Protein AF-A0A7C1HLV2-F1 (afdb_monomer_lite)

Sequence (265 aa):
MIPHLHREGLLALEISELTGSTSTDDVSRILERLEGPAPLGSPPDTVLATSMVSHGVDVDRFNAMIFYGMPRQNAEYIQASSRVGRSHVGIVFACLHPVRERDRSHYAYFIKFHKFLGQLVEPVAINRWSKFSVNRTLPGLFMAVLLQLVANRSRESNPNRYYMVDFVRGKVSDGSLRSEHFIPILEDAYDVQNPTTPGEIAFRDEIYLRVRQYLDWILSPTAGLNFVSDVLIPKPMRSLRDVDEAIPIELDSLGSQWTARTGGR

Secondary structure (DSSP, 8-state):
--TTGGGGTPPPPEEEEE-TTS-HHHHHHHHHHHHSPPPTTPPPEEEEESSGGGTT---TT--EEEEES--SSHHHHHHHHTTSSSSS--EEEEE--TT-HHHHHHHHTHHHHHHTTTTTPPPP---TT-HHHHHHHHHHHHHHIIIIIIHHHTT-S-GGGGGBHHHHHHHHHTTSS-GGGTHHHHHHHHT-SS--SHHHHHHHHHHHHHHHHHHHHHHS--SS--BHHHHSSSPPPSSTTTTS--------TT-----------

Foldseek 3Di:
DPVPCVVVVHDDEDEDEDEPPQDPVSVVVLLVVLQDDDDVPDHHYHYHYDQVLLPDRAHQPAQEEEAQADDPFLSSVCSNVVSHANPHHHDYHYNHDPPDPVSVVCVVCVVVCVVCSVVRGDPDPDDLLDLCVLLAAVLVLQVCLQQPPVLVVVPDPDSCCSFWLVSVLVCVVVVVDDLVSRLVVVCVVSVLPPDDDPSSVSSSVCSSVQSVVLNVQSNDDDPPDTGSQVSHVPGHDPDPVPPDDPDPPDCDPPNPDPDDDPDDD

pLDDT: mean 83.02, std 14.62, range [33.03, 97.81]

Structure (mmCIF, N/CA/C/O backbone):
data_AF-A0A7C1HLV2-F1
#
_entry.id   AF-A0A7C1HLV2-F1
#
loop_
_atom_site.group_PDB
_atom_site.id
_atom_site.type_symbol
_atom_site.label_atom_id
_atom_site.label_alt_id
_atom_site.label_comp_id
_atom_site.label_asym_id
_atom_site.label_entity_id
_atom_site.label_seq_id
_atom_site.pdbx_PDB_ins_code
_atom_site.Cartn_x
_atom_site.Cartn_y
_atom_site.Cartn_z
_atom_site.occupancy
_atom_site.B_iso_or_equiv
_atom_site.auth_seq_id
_atom_site.auth_comp_id
_atom_site.auth_asym_id
_atom_site.auth_atom_id
_atom_site.pdbx_PDB_model_num
ATOM 1 N N . MET A 1 1 ? 27.422 14.905 -29.530 1.00 49.97 1 MET A N 1
ATOM 2 C CA . MET A 1 1 ? 27.187 14.867 -30.991 1.00 49.97 1 MET A CA 1
ATOM 3 C C . MET A 1 1 ? 28.070 13.775 -31.586 1.00 49.97 1 MET A C 1
ATOM 5 O O . MET A 1 1 ? 29.278 13.858 -31.410 1.00 49.97 1 MET A O 1
ATOM 9 N N . ILE A 1 2 ? 27.501 12.718 -32.180 1.00 54.25 2 ILE A N 1
ATOM 10 C CA . ILE A 1 2 ? 28.276 11.579 -32.712 1.00 54.25 2 ILE A CA 1
ATOM 11 C C . ILE A 1 2 ? 28.774 11.947 -34.128 1.00 54.25 2 ILE A C 1
ATOM 13 O O . ILE A 1 2 ? 27.951 12.016 -35.040 1.00 54.25 2 ILE A O 1
ATOM 17 N N . PRO A 1 3 ? 30.085 12.170 -34.361 1.00 58.44 3 PRO A N 1
ATOM 18 C CA . PRO A 1 3 ? 30.614 12.739 -35.617 1.00 58.44 3 PRO A CA 1
ATOM 19 C C . PRO A 1 3 ? 30.446 11.859 -36.867 1.00 58.44 3 PRO A C 1
ATOM 21 O O . PRO A 1 3 ? 30.766 12.269 -37.983 1.00 58.44 3 PRO A O 1
ATOM 24 N N . HIS A 1 4 ? 30.023 10.611 -36.686 1.00 61.91 4 HIS A N 1
ATOM 25 C CA . HIS A 1 4 ? 29.877 9.629 -37.756 1.00 61.91 4 HIS A CA 1
ATOM 26 C C . HIS A 1 4 ? 28.510 9.731 -38.448 1.00 61.91 4 HIS A C 1
ATOM 28 O O . HIS A 1 4 ? 28.461 9.685 -39.669 1.00 61.91 4 HIS A O 1
ATOM 34 N N . LEU A 1 5 ? 27.432 9.995 -37.698 1.00 64.88 5 LEU A N 1
ATOM 35 C CA . LEU A 1 5 ? 26.066 10.083 -38.239 1.00 64.88 5 LEU A CA 1
ATOM 36 C C . LEU A 1 5 ? 25.894 11.275 -39.192 1.00 64.88 5 LEU A C 1
ATOM 38 O O . LEU A 1 5 ? 25.303 11.148 -40.260 1.00 64.88 5 LEU A O 1
ATOM 42 N N . HIS A 1 6 ? 26.510 12.410 -38.855 1.00 64.06 6 HIS A N 1
ATOM 43 C CA . HIS A 1 6 ? 26.491 13.605 -39.701 1.00 64.06 6 HIS A CA 1
ATOM 44 C C . HIS A 1 6 ? 27.194 13.404 -41.050 1.00 64.06 6 HIS A C 1
ATOM 46 O O . HIS A 1 6 ? 26.809 14.027 -42.036 1.00 64.06 6 HIS A O 1
ATOM 52 N N . ARG A 1 7 ? 28.219 12.540 -41.110 1.00 66.69 7 ARG A N 1
ATOM 53 C CA . ARG A 1 7 ? 28.925 12.230 -42.363 1.00 66.69 7 ARG A CA 1
ATOM 54 C C . ARG A 1 7 ? 28.086 11.386 -43.317 1.00 66.69 7 ARG A C 1
ATOM 56 O O . ARG A 1 7 ? 28.301 11.465 -44.519 1.00 66.69 7 ARG A O 1
ATOM 63 N N . GLU A 1 8 ? 27.127 10.631 -42.792 1.00 76.25 8 GLU A N 1
ATOM 64 C CA . GLU A 1 8 ? 26.201 9.803 -43.571 1.00 76.25 8 GLU A CA 1
ATOM 65 C C . GLU A 1 8 ? 24.875 10.522 -43.881 1.00 76.25 8 GLU A C 1
ATOM 67 O O . GLU A 1 8 ? 23.954 9.917 -44.419 1.00 76.25 8 GLU A O 1
ATOM 72 N N . GLY A 1 9 ? 24.763 11.820 -43.563 1.00 72.75 9 GLY A N 1
ATOM 73 C CA . GLY A 1 9 ? 23.553 12.611 -43.813 1.00 72.75 9 GLY A CA 1
ATOM 74 C C . GLY A 1 9 ? 22.389 12.306 -42.863 1.00 72.75 9 GLY A C 1
ATOM 75 O O . GLY A 1 9 ? 21.265 12.731 -43.124 1.00 72.75 9 GLY A O 1
ATOM 76 N N . LEU A 1 10 ? 22.638 11.587 -41.764 1.00 75.62 10 LEU A N 1
ATOM 77 C CA . LEU A 1 10 ? 21.632 11.280 -40.750 1.00 75.62 10 LEU A CA 1
ATOM 78 C C . LEU A 1 10 ? 21.508 12.430 -39.742 1.00 75.62 10 LEU A C 1
ATOM 80 O O . LEU A 1 10 ? 22.507 13.012 -39.310 1.00 75.62 10 LEU A O 1
ATOM 84 N N . LEU A 1 11 ? 20.269 12.736 -39.345 1.00 74.19 11 LEU A N 1
ATOM 85 C CA . LEU A 1 11 ? 19.982 13.736 -38.315 1.00 74.19 11 LEU A CA 1
ATOM 86 C C . LEU A 1 11 ? 20.528 13.277 -36.956 1.00 74.19 11 LEU A C 1
ATOM 88 O O . LEU A 1 11 ? 20.434 12.103 -36.592 1.00 74.19 11 LEU A O 1
ATOM 92 N N . ALA A 1 12 ? 21.094 14.212 -36.194 1.00 76.00 12 ALA A N 1
ATOM 93 C CA . ALA A 1 12 ? 21.510 13.950 -34.822 1.00 76.00 12 ALA A CA 1
ATOM 94 C C . ALA A 1 12 ? 20.291 13.646 -33.936 1.00 76.00 12 ALA A C 1
ATOM 96 O O . ALA A 1 12 ? 19.227 14.220 -34.133 1.00 76.00 12 ALA A O 1
ATOM 97 N N . LEU A 1 13 ? 20.456 12.766 -32.947 1.00 80.50 13 LEU A N 1
ATOM 98 C CA . LEU A 1 13 ? 19.417 12.495 -31.951 1.00 80.50 13 LEU A CA 1
ATOM 99 C C . LEU A 1 13 ? 19.257 13.692 -31.016 1.00 80.50 13 LEU A C 1
ATOM 101 O O . LEU A 1 13 ? 20.256 14.260 -30.561 1.00 80.50 13 LEU A O 1
ATOM 105 N N . GLU A 1 14 ? 18.014 14.022 -30.686 1.00 82.56 14 GLU A N 1
ATOM 106 C CA . GLU A 1 14 ? 17.719 15.009 -29.656 1.00 82.56 14 GLU A CA 1
ATOM 107 C C . GLU A 1 14 ? 17.462 14.299 -28.328 1.00 82.56 14 GLU A C 1
ATOM 109 O O . GLU A 1 14 ? 16.570 13.460 -28.230 1.00 82.56 14 GLU A O 1
ATOM 114 N N . ILE A 1 15 ? 18.285 14.586 -27.317 1.00 83.94 15 ILE A N 1
ATOM 115 C CA . ILE A 1 15 ? 18.316 13.822 -26.066 1.00 83.94 15 ILE A CA 1
ATOM 116 C C . ILE A 1 15 ? 17.635 14.621 -24.957 1.00 83.94 15 ILE A C 1
ATOM 118 O O . ILE A 1 15 ? 18.042 15.741 -24.658 1.00 83.94 15 ILE A O 1
ATOM 122 N N . SER A 1 16 ? 16.637 14.011 -24.323 1.00 83.38 16 SER A N 1
ATOM 123 C CA . SER A 1 16 ? 16.018 14.477 -23.080 1.00 83.38 16 SER A CA 1
ATOM 124 C C . SER A 1 16 ? 16.294 13.478 -21.956 1.00 83.38 16 SER A C 1
ATOM 126 O O . SER A 1 16 ? 16.268 12.268 -22.183 1.00 83.38 16 SER A O 1
ATOM 128 N N . GLU A 1 17 ? 16.550 13.958 -20.739 1.00 82.38 17 GLU A N 1
ATOM 129 C CA . GLU A 1 17 ? 16.848 13.103 -19.583 1.00 82.38 17 GLU A CA 1
ATOM 130 C C . GLU A 1 17 ? 15.685 13.081 -18.583 1.00 82.38 17 GLU A C 1
ATOM 132 O O . GLU A 1 17 ? 15.264 14.117 -18.067 1.00 82.38 17 GLU A O 1
ATOM 137 N N . LEU A 1 18 ? 15.191 11.881 -18.268 1.00 78.62 18 LEU A N 1
ATOM 138 C CA . LEU A 1 18 ? 14.169 11.645 -17.247 1.00 78.62 18 LEU A CA 1
ATOM 139 C C . LEU A 1 18 ? 14.768 10.818 -16.105 1.00 78.62 18 LEU A C 1
ATOM 141 O O . LEU A 1 18 ? 14.827 9.585 -16.147 1.00 78.62 18 LEU A O 1
ATOM 145 N N . THR A 1 19 ? 15.215 11.511 -15.060 1.00 74.88 19 THR A N 1
ATOM 146 C CA . THR A 1 19 ? 15.827 10.916 -13.863 1.00 74.88 19 THR A CA 1
ATOM 147 C C . THR A 1 19 ? 15.051 11.307 -12.609 1.00 74.88 19 THR A C 1
ATOM 149 O O . THR A 1 19 ? 14.272 12.252 -12.632 1.00 74.88 19 THR A O 1
ATOM 152 N N . GLY A 1 20 ? 15.281 10.624 -11.483 1.00 67.75 20 GLY A N 1
ATOM 153 C CA . GLY A 1 20 ? 14.609 10.957 -10.217 1.00 67.75 20 GLY A CA 1
ATOM 154 C C . GLY A 1 20 ? 14.876 12.376 -9.685 1.00 67.75 20 GLY A C 1
ATOM 155 O O . GLY A 1 20 ? 14.207 12.794 -8.749 1.00 67.75 20 GLY A O 1
ATOM 156 N N . SER A 1 21 ? 15.836 13.108 -10.258 1.00 70.38 21 SER A N 1
ATOM 157 C CA . SER A 1 21 ? 16.143 14.510 -9.941 1.00 70.38 21 SER A CA 1
ATOM 158 C C . SER A 1 21 ? 15.557 15.522 -10.935 1.00 70.38 21 SER A C 1
ATOM 160 O O . SER A 1 21 ? 15.728 16.722 -10.736 1.00 70.38 21 SER A O 1
ATOM 162 N N . THR A 1 22 ? 14.899 15.074 -12.008 1.00 74.25 22 THR A N 1
ATOM 163 C CA . THR A 1 22 ? 14.231 15.962 -12.972 1.00 74.25 22 THR A CA 1
ATOM 164 C C . THR A 1 22 ? 12.974 16.560 -12.327 1.00 74.25 22 THR A C 1
ATOM 166 O O . THR A 1 22 ? 12.194 15.832 -11.712 1.00 74.25 22 THR A O 1
ATOM 169 N N . SER A 1 23 ? 12.768 17.878 -12.444 1.00 78.25 23 SER A N 1
ATOM 170 C CA . SER A 1 23 ? 11.604 18.543 -11.840 1.00 78.25 23 SER A CA 1
ATOM 171 C C . SER A 1 23 ? 10.291 18.090 -12.491 1.00 78.25 23 SER A C 1
ATOM 173 O O . SER A 1 23 ? 10.264 17.759 -13.676 1.00 78.25 23 SER A O 1
ATOM 175 N N . THR A 1 24 ? 9.183 18.098 -11.745 1.00 76.12 24 THR A N 1
ATOM 176 C CA . THR A 1 24 ? 7.859 17.703 -12.266 1.00 76.12 24 THR A CA 1
ATOM 177 C C . THR A 1 24 ? 7.439 18.529 -13.487 1.00 76.12 24 THR A C 1
ATOM 179 O O . THR A 1 24 ? 6.847 17.990 -14.425 1.00 76.12 24 THR A O 1
ATOM 182 N N . ASP A 1 25 ? 7.785 19.817 -13.506 1.00 79.25 25 ASP A N 1
ATOM 183 C CA . ASP A 1 25 ? 7.477 20.724 -14.615 1.00 79.25 25 ASP A CA 1
ATOM 184 C C . ASP A 1 25 ? 8.302 20.381 -15.862 1.00 79.25 25 ASP A C 1
ATOM 186 O O . ASP A 1 25 ? 7.796 20.419 -16.983 1.00 79.25 25 ASP A O 1
ATOM 190 N N . ASP A 1 26 ? 9.573 20.006 -15.687 1.00 79.44 26 ASP A N 1
ATOM 191 C CA . ASP A 1 26 ? 10.427 19.546 -16.787 1.00 79.44 26 ASP A CA 1
ATOM 192 C C . ASP A 1 26 ? 9.948 18.210 -17.345 1.00 79.44 26 ASP A C 1
ATOM 194 O O . ASP A 1 26 ? 9.876 18.052 -18.562 1.00 79.44 26 ASP A O 1
ATOM 198 N N . VAL A 1 27 ? 9.570 17.273 -16.467 1.00 78.31 27 VAL A N 1
ATOM 199 C CA . VAL A 1 27 ? 8.970 16.000 -16.880 1.00 78.31 27 VAL A CA 1
ATOM 200 C C . VAL A 1 27 ? 7.736 16.281 -17.731 1.00 78.31 27 VAL A C 1
ATOM 202 O O . VAL A 1 27 ? 7.691 15.840 -18.873 1.00 78.31 27 VAL A O 1
ATOM 205 N N . SER A 1 28 ? 6.786 17.073 -17.232 1.00 79.88 28 SER A N 1
ATOM 206 C CA . SER A 1 28 ? 5.534 17.374 -17.942 1.00 79.88 28 SER A CA 1
ATOM 207 C C . SER A 1 28 ? 5.787 17.989 -19.322 1.00 79.88 28 SER A C 1
ATOM 209 O O . SER A 1 28 ? 5.245 17.509 -20.314 1.00 79.88 28 SER A O 1
ATOM 211 N N . ARG A 1 29 ? 6.700 18.967 -19.419 1.00 83.00 29 ARG A N 1
ATOM 212 C CA . ARG A 1 29 ? 7.083 19.591 -20.699 1.00 83.00 29 ARG A CA 1
ATOM 213 C C . ARG A 1 29 ? 7.702 18.606 -21.689 1.00 83.00 29 ARG A C 1
ATOM 215 O O . ARG A 1 29 ? 7.414 18.669 -22.884 1.00 83.00 29 ARG A O 1
ATOM 222 N N . ILE A 1 30 ? 8.570 17.711 -21.214 1.00 82.06 30 ILE A N 1
ATOM 223 C CA . ILE A 1 30 ? 9.180 16.674 -22.054 1.00 82.06 30 ILE A CA 1
ATOM 224 C C . ILE A 1 30 ? 8.101 15.701 -22.546 1.00 82.06 30 ILE A C 1
ATOM 226 O O . ILE A 1 30 ? 8.108 15.338 -23.719 1.00 82.06 30 ILE A O 1
ATOM 230 N N . LEU A 1 31 ? 7.154 15.310 -21.689 1.00 80.38 31 LEU A N 1
ATOM 231 C CA . LEU A 1 31 ? 6.078 14.386 -22.059 1.00 80.38 31 LEU A CA 1
ATOM 232 C C . LEU A 1 31 ? 5.102 14.982 -23.072 1.00 80.38 31 LEU A C 1
ATOM 234 O O . LEU A 1 31 ? 4.865 14.350 -24.095 1.00 80.38 31 LEU A O 1
ATOM 238 N N . GLU A 1 32 ? 4.622 16.209 -22.856 1.00 82.44 32 GLU A N 1
ATOM 239 C CA . GLU A 1 32 ? 3.728 16.902 -23.800 1.00 82.44 32 GLU A CA 1
ATOM 240 C C . GLU A 1 32 ? 4.334 16.967 -25.208 1.00 82.44 32 GLU A C 1
ATOM 242 O O . GLU A 1 32 ? 3.672 16.729 -26.221 1.00 82.44 32 GLU A O 1
ATOM 247 N N . ARG A 1 33 ? 5.640 17.239 -25.279 1.00 81.44 33 ARG A N 1
ATOM 248 C CA . ARG A 1 33 ? 6.384 17.252 -26.537 1.00 81.44 33 ARG A CA 1
ATOM 249 C C . ARG A 1 33 ? 6.460 15.862 -27.181 1.00 81.44 33 ARG A C 1
ATOM 251 O O . ARG A 1 33 ? 6.352 15.749 -28.402 1.00 81.44 33 ARG A O 1
ATOM 258 N N . LEU A 1 34 ? 6.686 14.819 -26.385 1.00 80.62 34 LEU A N 1
ATOM 259 C CA . LEU A 1 34 ? 6.804 13.440 -26.863 1.00 80.62 34 LEU A CA 1
ATOM 260 C C . LEU A 1 34 ? 5.460 12.838 -27.291 1.00 80.62 34 LEU A C 1
ATOM 262 O O . LEU A 1 34 ? 5.453 11.958 -28.147 1.00 80.62 34 LEU A O 1
ATOM 266 N N . GLU A 1 35 ? 4.342 13.304 -26.735 1.00 80.25 35 GLU A N 1
ATOM 267 C CA . GLU A 1 35 ? 2.985 12.899 -27.127 1.00 80.25 35 GLU A CA 1
ATOM 268 C C . GLU A 1 35 ? 2.551 13.517 -28.467 1.00 80.25 35 GLU A C 1
ATOM 270 O O . GLU A 1 35 ? 1.855 12.873 -29.256 1.00 80.25 35 GLU A O 1
ATOM 275 N N . GLY A 1 36 ? 2.993 14.743 -28.768 1.00 79.06 36 GLY A N 1
ATOM 276 C CA . GLY A 1 36 ? 2.677 15.424 -30.027 1.00 79.06 36 GLY A CA 1
ATOM 277 C C . GLY A 1 36 ? 3.294 14.749 -31.265 1.00 79.06 36 GLY A C 1
ATOM 278 O O . GLY A 1 36 ? 4.276 14.020 -31.151 1.00 79.06 36 GLY A O 1
ATOM 279 N N . PRO A 1 37 ? 2.765 14.970 -32.482 1.00 74.81 37 PRO A N 1
ATOM 280 C CA . PRO A 1 37 ? 3.386 14.468 -33.706 1.00 74.81 37 PRO A CA 1
ATOM 281 C C . PRO A 1 37 ? 4.731 15.164 -33.969 1.00 74.81 37 PRO A C 1
ATOM 283 O O . PRO A 1 37 ? 4.827 16.389 -33.907 1.00 74.81 37 PRO A O 1
ATOM 286 N N . ALA A 1 38 ? 5.761 14.390 -34.322 1.00 74.06 38 ALA A N 1
ATOM 287 C CA . ALA A 1 38 ? 7.029 14.956 -34.782 1.00 74.06 38 ALA A CA 1
ATOM 288 C C . ALA A 1 38 ? 6.843 15.667 -36.137 1.00 74.06 38 ALA A C 1
ATOM 290 O O . ALA A 1 38 ? 6.309 15.056 -37.071 1.00 74.06 38 ALA A O 1
ATOM 291 N N . PRO A 1 39 ? 7.296 16.927 -36.285 1.00 77.06 39 PRO A N 1
ATOM 292 C CA . PRO A 1 39 ? 7.341 17.601 -37.576 1.00 77.06 39 PRO A CA 1
ATOM 293 C C . PRO A 1 39 ? 8.167 16.815 -38.600 1.00 77.06 39 PRO A C 1
ATOM 295 O O . PRO A 1 39 ? 9.177 16.192 -38.272 1.00 77.06 39 PRO A O 1
ATOM 298 N N . LEU A 1 40 ? 7.772 16.874 -39.872 1.00 71.62 40 LEU A N 1
ATOM 299 C CA . LEU A 1 40 ? 8.513 16.203 -40.937 1.00 71.62 40 LEU A CA 1
ATOM 300 C C . LEU A 1 40 ? 9.942 16.772 -41.023 1.00 71.62 40 LEU A C 1
ATOM 302 O O . LEU A 1 40 ? 10.122 17.971 -41.226 1.00 71.62 40 LEU A O 1
ATOM 306 N N . GLY A 1 41 ? 10.952 15.912 -40.871 1.00 69.12 41 GLY A N 1
ATOM 307 C CA . GLY A 1 41 ? 12.363 16.314 -40.883 1.00 69.12 41 GLY A CA 1
ATOM 308 C C . GLY A 1 41 ? 12.927 16.761 -39.529 1.00 69.12 41 GLY A C 1
ATOM 309 O O . GLY A 1 41 ? 14.066 17.224 -39.489 1.00 69.12 41 GLY A O 1
ATOM 310 N N . SER A 1 42 ? 12.181 16.618 -38.426 1.00 73.81 42 SER A N 1
ATOM 311 C CA . SER A 1 42 ? 12.740 16.804 -37.084 1.00 73.81 42 SER A CA 1
ATOM 312 C C . SER A 1 42 ? 13.686 15.653 -36.710 1.00 73.81 42 SER A C 1
ATOM 314 O O . SER A 1 42 ? 13.499 14.521 -37.175 1.00 73.81 42 SER A O 1
ATOM 316 N N . PRO A 1 43 ? 14.703 15.903 -35.865 1.00 67.12 43 PRO A N 1
ATOM 317 C CA . PRO A 1 43 ? 15.518 14.830 -35.313 1.00 67.12 43 PRO A CA 1
ATOM 318 C C . PRO A 1 43 ? 14.655 13.835 -34.515 1.00 67.12 43 PRO A C 1
ATOM 320 O O . PRO A 1 43 ? 13.609 14.220 -33.985 1.00 67.12 43 PRO A O 1
ATOM 323 N N . PRO A 1 44 ? 15.064 12.558 -34.410 1.00 65.31 44 PRO A N 1
ATOM 324 C CA . PRO A 1 44 ? 14.367 11.598 -33.565 1.00 65.31 44 PRO A CA 1
ATOM 325 C C . PRO A 1 44 ? 14.498 12.004 -32.094 1.00 65.31 44 PRO A C 1
ATOM 327 O O . PRO A 1 44 ? 15.613 12.220 -31.605 1.00 65.31 44 PRO A O 1
ATOM 330 N N . ASP A 1 45 ? 13.369 12.053 -31.388 1.00 79.25 45 ASP A N 1
ATOM 331 C CA . ASP A 1 45 ? 13.351 12.255 -29.943 1.00 79.25 45 ASP A CA 1
ATOM 332 C C . ASP A 1 45 ? 13.942 11.020 -29.241 1.00 79.25 45 ASP A C 1
ATOM 334 O O . ASP A 1 45 ? 13.529 9.886 -29.486 1.00 79.25 45 ASP A O 1
ATOM 338 N N . THR A 1 46 ? 14.920 11.225 -28.362 1.00 85.00 46 THR A N 1
ATOM 339 C CA . THR A 1 46 ? 15.539 10.177 -27.544 1.00 85.00 46 THR A CA 1
ATOM 340 C C . THR A 1 46 ? 15.407 10.534 -26.077 1.00 85.00 46 THR A C 1
ATOM 342 O O . THR A 1 46 ? 15.794 11.620 -25.652 1.00 85.00 46 THR A O 1
ATOM 345 N N . VAL A 1 47 ? 14.909 9.591 -25.282 1.00 84.88 47 VAL A N 1
ATOM 346 C CA . VAL A 1 47 ? 14.779 9.764 -23.837 1.00 84.88 47 VAL A CA 1
ATOM 347 C C . VAL A 1 47 ? 15.762 8.848 -23.130 1.00 84.88 47 VAL A C 1
ATOM 349 O O . VAL A 1 47 ? 15.670 7.625 -23.237 1.00 84.88 47 VAL A O 1
ATOM 352 N N . LEU A 1 48 ? 16.692 9.438 -22.383 1.00 85.56 48 LEU A N 1
ATOM 353 C CA . LEU A 1 48 ? 17.520 8.701 -21.440 1.00 85.56 48 LEU A CA 1
ATOM 354 C C . LEU A 1 48 ? 16.784 8.633 -20.104 1.00 85.56 48 LEU A C 1
ATOM 356 O O . LEU A 1 48 ? 16.530 9.658 -19.474 1.00 85.56 48 LEU A O 1
ATOM 360 N N . ALA A 1 49 ? 16.452 7.425 -19.664 1.00 76.81 49 ALA A N 1
ATOM 361 C CA . ALA A 1 49 ? 15.738 7.216 -18.416 1.00 76.81 49 ALA A CA 1
ATOM 362 C C . ALA A 1 49 ? 16.347 6.085 -17.592 1.00 76.81 49 ALA A C 1
ATOM 364 O O . ALA A 1 49 ? 16.879 5.118 -18.135 1.00 76.81 49 ALA A O 1
ATOM 365 N N . THR A 1 50 ? 16.245 6.205 -16.269 1.00 72.69 50 THR A N 1
ATOM 366 C CA . THR A 1 50 ? 16.683 5.171 -15.321 1.00 72.69 50 THR A CA 1
ATOM 367 C C . THR A 1 50 ? 15.489 4.370 -14.803 1.00 72.69 50 THR A C 1
ATOM 369 O O . THR A 1 50 ? 15.158 3.331 -15.361 1.00 72.69 50 THR A O 1
ATOM 372 N N . SER A 1 51 ? 14.804 4.850 -13.765 1.00 60.12 51 SER A N 1
ATOM 373 C CA . SER A 1 51 ? 13.620 4.205 -13.172 1.00 60.12 51 SER A CA 1
ATOM 374 C C . SER A 1 51 ? 12.302 4.917 -13.502 1.00 60.12 51 SER A C 1
ATOM 376 O O . SER A 1 51 ? 11.229 4.346 -13.299 1.00 60.12 51 SER A O 1
ATOM 378 N N . MET A 1 52 ? 12.360 6.145 -14.034 1.00 55.91 52 MET A N 1
ATOM 379 C CA . MET A 1 52 ? 11.175 6.988 -14.266 1.00 55.91 52 MET A CA 1
ATOM 380 C C . MET A 1 52 ? 10.285 6.507 -15.418 1.00 55.91 52 MET A C 1
ATOM 382 O O . MET A 1 52 ? 9.073 6.660 -15.338 1.00 55.91 52 MET A O 1
ATOM 386 N N . VAL A 1 53 ? 10.829 5.830 -16.436 1.00 55.91 53 VAL A N 1
ATOM 387 C CA . VAL A 1 53 ? 9.997 5.215 -17.499 1.00 55.91 53 VAL A CA 1
ATOM 388 C C . VAL A 1 53 ? 9.186 4.017 -16.973 1.00 55.91 53 VAL A C 1
ATOM 390 O O . VAL A 1 53 ? 8.163 3.658 -17.552 1.00 55.91 53 VAL A O 1
ATOM 393 N N . SER A 1 54 ? 9.569 3.442 -15.826 1.00 49.44 54 SER A N 1
ATOM 394 C CA . SER A 1 54 ? 8.774 2.406 -15.151 1.00 49.44 54 SER A CA 1
ATOM 395 C C . SER A 1 54 ? 7.564 2.981 -14.396 1.00 49.44 54 SER A C 1
ATOM 397 O O . SER A 1 54 ? 6.629 2.240 -14.110 1.00 49.44 54 SER A O 1
ATOM 399 N N . HIS A 1 55 ? 7.544 4.286 -14.088 1.00 53.41 55 HIS A N 1
ATOM 400 C CA . HIS A 1 55 ? 6.501 4.931 -13.284 1.00 53.41 55 HIS A CA 1
ATOM 401 C C . HIS A 1 55 ? 5.609 5.844 -14.141 1.00 53.41 55 HIS A C 1
ATOM 403 O O . HIS A 1 55 ? 5.749 7.060 -14.151 1.00 53.41 55 HIS A O 1
ATOM 409 N N . GLY A 1 56 ? 4.652 5.238 -14.848 1.00 55.28 56 GLY A N 1
ATOM 410 C CA . GLY A 1 56 ? 3.421 5.919 -15.279 1.00 55.28 56 GLY A CA 1
ATOM 411 C C . GLY A 1 56 ? 3.488 6.836 -16.505 1.00 55.28 56 GLY A C 1
ATOM 412 O O . GLY A 1 56 ? 2.435 7.262 -16.960 1.00 55.28 56 GLY A O 1
ATOM 413 N N . VAL A 1 57 ? 4.667 7.092 -17.072 1.00 64.00 57 VAL A N 1
ATOM 414 C CA . VAL A 1 57 ? 4.800 7.809 -18.348 1.00 64.00 57 VAL A CA 1
ATOM 415 C C . VAL A 1 57 ? 4.352 6.913 -19.500 1.00 64.00 57 VAL A C 1
ATOM 417 O O . VAL A 1 57 ? 4.895 5.818 -19.675 1.00 64.00 57 VAL A O 1
ATOM 420 N N . ASP A 1 58 ? 3.382 7.373 -20.289 1.00 66.81 58 ASP A N 1
ATOM 421 C CA . ASP A 1 58 ? 2.852 6.628 -21.424 1.00 66.81 58 ASP A CA 1
ATOM 422 C C . ASP A 1 58 ? 2.926 7.432 -22.718 1.00 66.81 58 ASP A C 1
ATOM 424 O O . ASP A 1 58 ? 2.193 8.393 -22.893 1.00 66.81 58 ASP A O 1
ATOM 428 N N . VAL A 1 59 ? 3.828 7.047 -23.620 1.00 74.62 59 VAL A N 1
ATOM 429 C CA . VAL A 1 59 ? 4.033 7.743 -24.894 1.00 74.62 59 VAL A CA 1
ATOM 430 C C . VAL A 1 59 ? 3.897 6.736 -26.028 1.00 74.62 59 VAL A C 1
ATOM 432 O O . VAL A 1 59 ? 4.767 5.890 -26.242 1.00 74.62 59 VAL A O 1
ATOM 435 N N . ASP A 1 60 ? 2.827 6.868 -26.807 1.00 75.00 60 ASP A N 1
ATOM 436 C CA . ASP A 1 60 ? 2.488 5.943 -27.897 1.00 75.00 60 ASP A CA 1
ATOM 437 C C . ASP A 1 60 ? 3.489 5.952 -29.065 1.00 75.00 60 ASP A C 1
ATOM 439 O O . ASP A 1 60 ? 3.507 5.029 -29.888 1.00 75.00 60 ASP A O 1
ATOM 443 N N . ARG A 1 61 ? 4.328 6.993 -29.145 1.00 78.69 61 ARG A N 1
ATOM 444 C CA . ARG A 1 61 ? 5.338 7.195 -30.194 1.00 78.69 61 ARG A CA 1
ATOM 445 C C . ARG A 1 61 ? 6.622 6.387 -29.987 1.00 78.69 61 ARG A C 1
ATOM 447 O O . ARG A 1 61 ? 7.429 6.314 -30.914 1.00 78.69 61 ARG A O 1
ATOM 454 N N . PHE A 1 62 ? 6.830 5.763 -28.825 1.00 84.62 62 PHE A N 1
ATOM 455 C CA . PHE A 1 62 ? 8.021 4.942 -28.606 1.00 84.62 62 PHE A CA 1
ATOM 456 C C . PHE A 1 62 ? 7.992 3.671 -29.464 1.00 84.62 62 PHE A C 1
ATOM 458 O O . PHE A 1 62 ? 7.184 2.760 -29.277 1.00 84.62 62 PHE A O 1
ATOM 465 N N . ASN A 1 63 ? 8.926 3.594 -30.409 1.00 87.88 63 ASN A N 1
ATOM 466 C CA . ASN A 1 63 ? 9.091 2.470 -31.330 1.00 87.88 63 ASN A CA 1
ATOM 467 C C . ASN A 1 63 ? 10.435 1.744 -31.162 1.00 87.88 63 ASN A C 1
ATOM 469 O O . ASN A 1 63 ? 10.604 0.649 -31.691 1.00 87.88 63 ASN A O 1
ATOM 473 N N . ALA A 1 64 ? 11.378 2.306 -30.407 1.00 89.50 64 ALA A N 1
ATOM 474 C CA . ALA A 1 64 ? 12.649 1.670 -30.101 1.00 89.50 64 ALA A CA 1
ATOM 475 C C . ALA A 1 64 ? 13.026 1.874 -28.631 1.00 89.50 64 ALA A C 1
ATOM 477 O O . ALA A 1 64 ? 12.823 2.950 -28.073 1.00 89.50 64 ALA A O 1
ATOM 478 N N . MET A 1 65 ? 13.610 0.849 -28.011 1.00 90.69 65 MET A N 1
ATOM 479 C CA . MET A 1 65 ? 14.169 0.937 -26.660 1.00 90.69 65 MET A CA 1
ATOM 480 C C . MET A 1 65 ? 15.452 0.137 -26.554 1.00 90.69 65 MET A C 1
ATOM 482 O O . MET A 1 65 ? 15.582 -0.939 -27.136 1.00 90.69 65 MET A O 1
ATOM 486 N N . ILE A 1 66 ? 16.388 0.659 -25.769 1.00 92.31 66 ILE A N 1
ATOM 487 C CA . ILE A 1 66 ? 17.654 0.004 -25.473 1.00 92.31 66 ILE A CA 1
ATOM 488 C C . ILE A 1 66 ? 17.770 -0.131 -23.957 1.00 92.31 66 ILE A C 1
ATOM 490 O O . ILE A 1 66 ? 17.894 0.863 -23.246 1.00 92.31 66 ILE A O 1
ATOM 494 N N . PHE A 1 67 ? 17.762 -1.365 -23.462 1.00 91.75 67 PHE A N 1
ATOM 495 C CA . PHE A 1 67 ? 18.143 -1.669 -22.088 1.00 91.75 67 PHE A CA 1
ATOM 496 C C . PHE A 1 67 ? 19.659 -1.797 -22.009 1.00 91.75 67 PHE A C 1
ATOM 498 O O . PHE A 1 67 ? 20.236 -2.697 -22.619 1.00 91.75 67 PHE A O 1
ATOM 505 N N . TYR A 1 68 ? 20.309 -0.924 -21.243 1.00 91.38 68 TYR A N 1
ATOM 506 C CA . TYR A 1 68 ? 21.732 -1.046 -20.936 1.00 91.38 68 TYR A CA 1
ATOM 507 C C . TYR A 1 68 ? 21.934 -1.838 -19.636 1.00 91.38 68 TYR A C 1
ATOM 509 O O . TYR A 1 68 ? 22.041 -1.290 -18.537 1.00 91.38 68 TYR A O 1
ATOM 517 N N . GLY A 1 69 ? 21.964 -3.160 -19.782 1.00 90.56 69 GLY A N 1
ATOM 518 C CA . GLY A 1 69 ? 21.886 -4.136 -18.703 1.00 90.56 69 GLY A CA 1
ATOM 519 C C . GLY A 1 69 ? 20.447 -4.420 -18.273 1.00 90.56 69 GLY A C 1
ATOM 520 O O . GLY A 1 69 ? 19.522 -3.669 -18.584 1.00 90.56 69 GLY A O 1
ATOM 521 N N . MET A 1 70 ? 20.247 -5.526 -17.554 1.00 89.56 70 MET A N 1
ATOM 522 C CA . MET A 1 70 ? 18.910 -5.868 -17.058 1.00 89.56 70 MET A CA 1
ATOM 523 C C . MET A 1 70 ? 18.493 -4.948 -15.901 1.00 89.56 70 MET A C 1
ATOM 525 O O . MET A 1 70 ? 19.338 -4.628 -15.052 1.00 89.56 70 MET A O 1
ATOM 529 N N . PRO A 1 71 ? 17.208 -4.549 -15.822 1.00 88.38 71 PRO A N 1
ATOM 530 C CA . PRO A 1 71 ? 16.632 -3.912 -14.638 1.00 88.38 71 PRO A CA 1
ATOM 531 C C . PRO A 1 71 ? 16.809 -4.750 -13.366 1.00 88.38 71 PRO A C 1
ATOM 533 O O . PRO A 1 71 ? 17.288 -5.888 -13.403 1.00 88.38 71 PRO A O 1
ATOM 536 N N . ARG A 1 72 ? 16.488 -4.175 -12.200 1.00 85.31 72 ARG A N 1
ATOM 537 C CA . ARG A 1 72 ? 16.644 -4.912 -10.936 1.00 85.31 72 ARG A CA 1
ATOM 538 C C . ARG A 1 72 ? 15.558 -5.949 -10.733 1.00 85.31 72 ARG A C 1
ATOM 540 O O . ARG A 1 72 ? 15.876 -7.003 -10.193 1.00 85.31 72 ARG A O 1
ATOM 547 N N . GLN A 1 73 ? 14.343 -5.637 -11.160 1.00 85.88 73 GLN A N 1
ATOM 548 C CA . GLN A 1 73 ? 13.183 -6.507 -11.021 1.00 85.88 73 GLN A CA 1
ATOM 549 C C . GLN A 1 73 ? 12.649 -6.891 -12.397 1.00 85.88 73 GLN A C 1
ATOM 551 O O . GLN A 1 73 ? 12.682 -6.086 -13.335 1.00 85.88 73 GLN A O 1
ATOM 556 N N . ASN A 1 74 ? 12.091 -8.094 -12.514 1.00 88.94 74 ASN A N 1
ATOM 557 C CA . ASN A 1 74 ? 11.498 -8.540 -13.774 1.00 88.94 74 ASN A CA 1
ATOM 558 C C . ASN A 1 74 ? 10.257 -7.707 -14.128 1.00 88.94 74 ASN A C 1
ATOM 560 O O . ASN A 1 74 ? 10.018 -7.427 -15.302 1.00 88.94 74 ASN A O 1
ATOM 564 N N . ALA A 1 75 ? 9.520 -7.234 -13.117 1.00 86.56 75 ALA A N 1
ATOM 565 C CA . ALA A 1 75 ? 8.394 -6.319 -13.296 1.00 86.56 75 ALA A CA 1
ATOM 566 C C . ALA A 1 75 ? 8.791 -5.027 -14.033 1.00 86.56 75 ALA A C 1
ATOM 568 O O . ALA A 1 75 ? 8.103 -4.630 -14.970 1.00 86.56 75 ALA A O 1
ATOM 569 N N . GLU A 1 76 ? 9.917 -4.406 -13.662 1.00 85.81 76 GLU A N 1
ATOM 570 C CA . GLU A 1 76 ? 10.421 -3.180 -14.305 1.00 85.81 76 GLU A CA 1
ATOM 571 C C . GLU A 1 76 ? 10.745 -3.423 -15.784 1.00 85.81 76 GLU A C 1
ATOM 573 O O . GLU A 1 76 ? 10.394 -2.617 -16.645 1.00 85.81 76 GLU A O 1
ATOM 578 N N . TYR A 1 77 ? 11.374 -4.561 -16.098 1.00 89.62 77 TYR A N 1
ATOM 579 C CA . TYR A 1 77 ? 11.674 -4.948 -17.476 1.00 89.62 77 TYR A CA 1
ATOM 580 C C . TYR A 1 77 ? 10.404 -5.104 -18.318 1.00 89.62 77 TYR A C 1
ATOM 582 O O . TYR A 1 77 ? 10.325 -4.568 -19.425 1.00 89.62 77 TYR A O 1
ATOM 590 N N . ILE A 1 78 ? 9.394 -5.800 -17.791 1.00 88.62 78 ILE A N 1
ATOM 591 C CA . ILE A 1 78 ? 8.106 -6.004 -18.468 1.00 88.62 78 ILE A CA 1
ATOM 592 C C . ILE A 1 78 ? 7.410 -4.663 -18.693 1.00 88.62 78 ILE A C 1
ATOM 594 O O . ILE A 1 78 ? 7.001 -4.357 -19.811 1.00 88.62 78 ILE A O 1
ATOM 598 N N . GLN A 1 79 ? 7.306 -3.848 -17.643 1.00 85.31 79 GLN A N 1
ATOM 599 C CA . GLN A 1 79 ? 6.643 -2.549 -17.706 1.00 85.31 79 GLN A CA 1
ATOM 600 C C . GLN A 1 79 ? 7.315 -1.639 -18.729 1.00 85.31 79 GLN A C 1
ATOM 602 O O . GLN A 1 79 ? 6.628 -1.121 -19.606 1.00 85.31 79 GLN A O 1
ATOM 607 N N . ALA A 1 80 ? 8.641 -1.498 -18.675 1.00 85.94 80 ALA A N 1
ATOM 608 C CA . ALA A 1 80 ? 9.377 -0.643 -19.596 1.00 85.94 80 ALA A CA 1
ATOM 609 C C . ALA A 1 80 ? 9.311 -1.173 -21.038 1.00 85.94 80 ALA A C 1
ATOM 611 O O . ALA A 1 80 ? 8.945 -0.426 -21.942 1.00 85.94 80 ALA A O 1
ATOM 612 N N . SER A 1 81 ? 9.571 -2.465 -21.268 1.00 88.44 81 SER A N 1
ATOM 613 C CA . SER A 1 81 ? 9.534 -3.038 -22.624 1.00 88.44 81 SER A CA 1
ATOM 614 C C . SER A 1 81 ? 8.141 -2.970 -23.263 1.00 88.44 81 SER A C 1
ATOM 616 O O . SER A 1 81 ? 8.039 -2.737 -24.464 1.00 88.44 81 SER A O 1
ATOM 618 N N . SER A 1 82 ? 7.067 -3.070 -22.470 1.00 86.19 82 SER A N 1
ATOM 619 C CA . SER A 1 82 ? 5.680 -2.929 -22.946 1.00 86.19 82 SER A CA 1
ATOM 620 C C . SER A 1 82 ? 5.293 -1.507 -23.389 1.00 86.19 82 SER A C 1
ATOM 622 O O . SER A 1 82 ? 4.213 -1.298 -23.948 1.00 86.19 82 SER A O 1
ATOM 624 N N . ARG A 1 83 ? 6.145 -0.503 -23.136 1.00 82.06 83 ARG A N 1
ATOM 625 C CA . ARG A 1 83 ? 5.943 0.869 -23.634 1.00 82.06 83 ARG A CA 1
ATOM 626 C C . ARG A 1 83 ? 6.296 1.012 -25.112 1.00 82.06 83 ARG A C 1
ATOM 628 O O . ARG A 1 83 ? 5.944 2.014 -25.718 1.00 82.06 83 ARG A O 1
ATOM 635 N N . VAL A 1 84 ? 6.982 0.031 -25.693 1.00 88.38 84 VAL A N 1
ATOM 636 C CA . VAL A 1 84 ? 7.489 0.103 -27.062 1.00 88.38 84 VAL A CA 1
ATOM 637 C C . VAL A 1 84 ? 6.574 -0.656 -28.000 1.00 88.38 84 VAL A C 1
ATOM 639 O O . VAL A 1 84 ? 6.190 -1.789 -27.728 1.00 88.38 84 VAL A O 1
ATOM 642 N N . GLY A 1 85 ? 6.281 -0.055 -29.148 1.00 83.31 85 GLY A N 1
ATOM 643 C CA . GLY A 1 85 ? 5.582 -0.743 -30.224 1.00 83.31 85 GLY A CA 1
ATOM 644 C C . GLY A 1 85 ? 4.071 -0.889 -30.018 1.00 83.31 85 GLY A C 1
ATOM 645 O O . GLY A 1 85 ? 3.485 -1.885 -30.434 1.00 83.31 85 GLY A O 1
ATOM 646 N N . ARG A 1 86 ? 3.441 0.093 -29.358 1.00 80.62 86 ARG A N 1
ATOM 647 C CA . ARG A 1 86 ? 1.983 0.131 -29.134 1.00 80.62 86 ARG A CA 1
ATOM 648 C C . ARG A 1 86 ? 1.192 0.486 -30.388 1.00 80.62 86 ARG A C 1
ATOM 650 O O . ARG A 1 86 ? 0.216 -0.182 -30.706 1.00 80.62 86 ARG A O 1
ATOM 657 N N . SER A 1 87 ? 1.637 1.523 -31.096 1.00 80.94 87 SER A N 1
ATOM 658 C CA . SER A 1 87 ? 0.970 2.021 -32.309 1.00 80.94 87 SER A CA 1
ATOM 659 C C . SER A 1 87 ? 1.532 1.417 -33.597 1.00 80.94 87 SER A C 1
ATOM 661 O O . SER A 1 87 ? 0.821 1.260 -34.583 1.00 80.94 87 SER A O 1
ATOM 663 N N . HIS A 1 88 ? 2.822 1.085 -33.598 1.00 82.88 88 HIS A N 1
ATOM 664 C CA . HIS A 1 88 ? 3.554 0.549 -34.746 1.00 82.88 88 HIS A CA 1
ATOM 665 C C . HIS A 1 88 ? 4.475 -0.574 -34.276 1.00 82.88 88 HIS A C 1
ATOM 667 O O . HIS A 1 88 ? 4.715 -0.705 -33.081 1.00 82.88 88 HIS A O 1
ATOM 673 N N . VAL A 1 89 ? 5.036 -1.363 -35.195 1.00 88.00 89 VAL A N 1
ATOM 674 C CA . VAL A 1 89 ? 6.040 -2.375 -34.832 1.00 88.00 89 VAL A CA 1
ATOM 675 C C . VAL A 1 89 ? 7.204 -1.702 -34.104 1.00 88.00 89 VAL A C 1
ATOM 677 O O . VAL A 1 89 ? 7.812 -0.767 -34.626 1.00 88.00 89 VAL A O 1
ATOM 680 N N . GLY A 1 90 ? 7.492 -2.181 -32.896 1.00 90.31 90 GLY A N 1
ATOM 681 C CA . GLY A 1 90 ? 8.576 -1.684 -32.064 1.00 90.31 90 GLY A CA 1
ATOM 682 C C . GLY A 1 90 ? 9.711 -2.692 -31.907 1.00 90.31 90 GLY A C 1
ATOM 683 O O . GLY A 1 90 ? 9.510 -3.897 -32.065 1.00 90.31 90 GLY A O 1
ATOM 684 N N . ILE A 1 91 ? 10.909 -2.202 -31.592 1.00 92.94 91 ILE A N 1
ATOM 685 C CA . ILE A 1 91 ? 12.105 -3.027 -31.393 1.00 92.94 91 ILE A CA 1
ATOM 686 C C . ILE A 1 91 ? 12.724 -2.719 -30.032 1.00 92.94 91 ILE A C 1
ATOM 688 O O . ILE A 1 91 ? 12.978 -1.567 -29.686 1.00 92.94 91 ILE A O 1
ATOM 692 N N . VAL A 1 92 ? 13.011 -3.769 -29.266 1.00 92.38 92 VAL A N 1
ATOM 693 C CA . VAL A 1 92 ? 13.677 -3.665 -27.967 1.00 92.38 92 VAL A CA 1
ATOM 694 C C . VAL A 1 92 ? 15.025 -4.369 -28.040 1.00 92.38 92 VAL A C 1
ATOM 696 O O . VAL A 1 92 ? 15.098 -5.567 -28.310 1.00 92.38 92 VAL A O 1
ATOM 699 N N . PHE A 1 93 ? 16.095 -3.632 -27.761 1.00 93.94 93 PHE A N 1
ATOM 700 C CA . PHE A 1 93 ? 17.447 -4.164 -27.646 1.00 93.94 93 PHE A CA 1
ATOM 701 C C . PHE A 1 93 ? 17.813 -4.348 -26.174 1.00 93.94 93 PHE A C 1
ATOM 703 O O . PHE A 1 93 ? 17.754 -3.406 -25.388 1.00 93.94 93 PHE A O 1
ATOM 710 N N . ALA A 1 94 ? 18.223 -5.558 -25.797 1.00 92.81 94 ALA A N 1
ATOM 711 C CA . ALA A 1 94 ? 18.761 -5.850 -24.472 1.00 92.81 94 ALA A CA 1
ATOM 712 C C . ALA A 1 94 ? 20.293 -5.950 -24.535 1.00 92.81 94 ALA A C 1
ATOM 714 O O . ALA A 1 94 ? 20.850 -7.000 -24.857 1.00 92.81 94 ALA A O 1
ATOM 715 N N . CYS A 1 95 ? 20.982 -4.852 -24.230 1.00 93.94 95 CYS A N 1
ATOM 716 C CA . CYS A 1 95 ? 22.440 -4.775 -24.202 1.00 93.94 95 CYS A CA 1
ATOM 717 C C . CYS A 1 95 ? 22.962 -5.270 -22.848 1.00 93.94 95 CYS A C 1
ATOM 719 O O . CYS A 1 95 ? 23.120 -4.497 -21.907 1.00 93.94 95 CYS A O 1
ATOM 721 N N . LEU A 1 96 ? 23.201 -6.576 -22.737 1.00 92.38 96 LEU A N 1
ATOM 722 C CA . LEU A 1 96 ? 23.600 -7.241 -21.493 1.00 92.38 96 LEU A CA 1
ATOM 723 C C . LEU A 1 96 ? 25.093 -7.077 -21.192 1.00 92.38 96 LEU A C 1
ATOM 725 O O . LEU A 1 96 ? 25.935 -7.242 -22.074 1.00 92.38 96 LEU A O 1
ATOM 729 N N . HIS A 1 97 ? 25.437 -6.794 -19.933 1.00 92.00 97 HIS A N 1
ATOM 730 C CA . HIS A 1 97 ? 26.828 -6.584 -19.537 1.00 92.00 97 HIS A CA 1
ATOM 731 C C . HIS A 1 97 ? 27.547 -7.921 -19.257 1.00 92.00 97 HIS A C 1
ATOM 733 O O . HIS A 1 97 ? 27.195 -8.609 -18.296 1.00 92.00 97 HIS A O 1
ATOM 739 N N . PRO A 1 98 ? 28.623 -8.279 -19.986 1.00 90.19 98 PRO A N 1
ATOM 740 C CA . PRO A 1 98 ? 29.225 -9.616 -19.917 1.00 90.19 98 PRO A CA 1
ATOM 741 C C . PRO A 1 98 ? 29.885 -9.935 -18.570 1.00 90.19 98 PRO A C 1
ATOM 743 O O . PRO A 1 98 ? 29.995 -11.098 -18.205 1.00 90.19 98 PRO A O 1
ATOM 746 N N . VAL A 1 99 ? 30.313 -8.926 -17.807 1.00 93.19 99 VAL A N 1
ATOM 747 C CA . VAL A 1 99 ? 30.924 -9.126 -16.476 1.00 93.19 99 VAL A CA 1
ATOM 748 C C . VAL A 1 99 ? 29.874 -9.348 -15.376 1.00 93.19 99 VAL A C 1
ATOM 750 O O . VAL A 1 99 ? 30.183 -9.933 -14.342 1.00 93.19 99 VAL A O 1
ATOM 753 N N . ARG A 1 100 ? 28.623 -8.904 -15.568 1.00 90.94 100 ARG A N 1
ATOM 754 C CA . ARG A 1 100 ? 27.588 -9.012 -14.532 1.00 90.94 100 ARG A CA 1
ATOM 755 C C . ARG A 1 100 ? 26.969 -10.402 -14.585 1.00 90.94 100 ARG A C 1
ATOM 757 O O . ARG A 1 100 ? 26.360 -10.772 -15.582 1.00 90.94 100 ARG A O 1
ATOM 764 N N . GLU A 1 101 ? 27.091 -11.161 -13.501 1.00 91.81 101 GLU A N 1
ATOM 765 C CA . GLU A 1 101 ? 26.572 -12.532 -13.415 1.00 91.81 101 GLU A CA 1
ATOM 766 C C . GLU A 1 101 ? 25.071 -12.617 -13.725 1.00 91.81 101 GLU A C 1
ATOM 768 O O . GLU A 1 101 ? 24.646 -13.469 -14.504 1.00 91.81 101 GLU A O 1
ATOM 773 N N . ARG A 1 102 ? 24.279 -11.674 -13.199 1.00 88.69 102 ARG A N 1
ATOM 774 C CA . ARG A 1 102 ? 22.845 -11.569 -13.495 1.00 88.69 102 ARG A CA 1
ATOM 775 C C . ARG A 1 102 ? 22.583 -11.432 -14.996 1.00 88.69 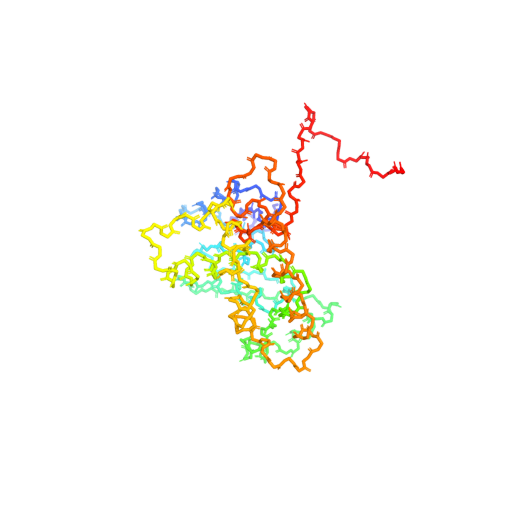102 ARG A C 1
ATOM 777 O O . ARG A 1 102 ? 21.804 -12.195 -15.557 1.00 88.69 102 ARG A O 1
ATOM 784 N N . ASP A 1 103 ? 23.257 -10.495 -15.652 1.00 93.62 103 ASP A N 1
ATOM 785 C CA . ASP A 1 103 ? 23.089 -10.242 -17.084 1.00 93.62 103 ASP A CA 1
ATOM 786 C C . ASP A 1 103 ? 23.543 -11.453 -17.918 1.00 93.62 103 ASP A C 1
ATOM 788 O O . ASP A 1 103 ? 22.871 -11.820 -18.879 1.00 93.62 103 ASP A O 1
ATOM 792 N N . ARG A 1 104 ? 24.619 -12.145 -17.513 1.00 94.31 104 ARG A N 1
ATOM 793 C CA . ARG A 1 104 ? 25.036 -13.419 -18.129 1.00 94.31 104 ARG A CA 1
ATOM 794 C C . ARG A 1 104 ? 23.965 -14.500 -18.005 1.00 94.31 104 ARG A C 1
ATOM 796 O O . ARG A 1 104 ? 23.737 -15.232 -18.964 1.00 94.31 104 ARG A O 1
ATOM 803 N N . SER A 1 105 ? 23.317 -14.603 -16.846 1.00 92.19 105 SER A N 1
ATOM 804 C CA . SER A 1 105 ? 22.221 -15.549 -16.628 1.00 92.19 105 SER A CA 1
ATOM 805 C C . SER A 1 105 ? 21.038 -15.243 -17.552 1.00 92.19 105 SER A C 1
ATOM 807 O O . SER A 1 105 ? 20.574 -16.128 -18.273 1.00 92.19 105 SER A O 1
ATOM 809 N N . HIS A 1 106 ? 20.615 -13.974 -17.639 1.00 91.69 106 HIS A N 1
ATOM 810 C CA . HIS A 1 106 ? 19.562 -13.571 -18.578 1.00 91.69 106 HIS A CA 1
ATOM 811 C C . HIS A 1 106 ? 19.951 -13.815 -20.037 1.00 91.69 106 HIS A C 1
ATOM 813 O O . HIS A 1 106 ? 19.095 -14.222 -20.815 1.00 91.69 106 HIS A O 1
ATOM 819 N N . TYR A 1 107 ? 21.218 -13.616 -20.414 1.00 93.81 107 TYR A N 1
ATOM 820 C CA . TYR A 1 107 ? 21.698 -13.930 -21.760 1.00 93.81 107 TYR A CA 1
ATOM 821 C C . TYR A 1 107 ? 21.584 -15.432 -22.053 1.00 93.81 107 TYR A C 1
ATOM 823 O O . TYR A 1 107 ? 20.987 -15.830 -23.051 1.00 93.81 107 TYR A O 1
ATOM 831 N N . ALA A 1 108 ? 22.097 -16.276 -21.152 1.00 94.81 108 ALA A N 1
ATOM 832 C CA . ALA A 1 108 ? 22.098 -17.729 -21.319 1.00 94.81 108 ALA A CA 1
ATOM 833 C C . ALA A 1 108 ? 20.681 -18.325 -21.388 1.00 94.81 108 ALA A C 1
ATOM 835 O O . ALA A 1 108 ? 20.449 -19.304 -22.099 1.00 94.81 108 ALA A O 1
ATOM 836 N N . TYR A 1 109 ? 19.722 -17.731 -20.674 1.00 93.38 109 TYR A N 1
ATOM 837 C CA . TYR A 1 109 ? 18.346 -18.222 -20.585 1.00 93.38 109 TYR A CA 1
ATOM 838 C C . TYR A 1 109 ? 17.317 -17.321 -21.273 1.00 93.38 109 TYR A C 1
ATOM 840 O O . TYR A 1 109 ? 16.124 -17.479 -21.021 1.00 93.38 109 TYR A O 1
ATOM 848 N N . PHE A 1 110 ? 17.736 -16.426 -22.170 1.00 92.75 110 PHE A N 1
ATOM 849 C CA . PHE A 1 110 ? 16.897 -15.348 -22.711 1.00 92.75 110 PHE A CA 1
ATOM 850 C C . PHE A 1 110 ? 15.536 -15.818 -23.249 1.00 92.75 110 PHE A C 1
ATOM 852 O O . PHE A 1 110 ? 14.497 -15.252 -22.908 1.00 92.75 110 PHE A O 1
ATOM 859 N N . ILE A 1 111 ? 15.520 -16.901 -24.035 1.00 94.88 111 ILE A N 1
ATOM 860 C CA . ILE A 1 111 ? 14.287 -17.472 -24.606 1.00 94.88 111 ILE A CA 1
ATOM 861 C C . ILE A 1 111 ? 13.375 -18.032 -23.505 1.00 94.88 111 ILE A C 1
ATOM 863 O O . ILE A 1 111 ? 12.166 -17.802 -23.515 1.00 94.88 111 ILE A O 1
ATOM 867 N N . LYS A 1 112 ? 13.940 -18.765 -22.536 1.00 94.31 112 LYS A N 1
ATOM 868 C CA . LYS A 1 112 ? 13.168 -19.335 -21.419 1.00 94.31 112 LYS A CA 1
ATOM 869 C C . LYS A 1 112 ? 12.622 -18.232 -20.516 1.00 94.31 112 LYS A C 1
ATOM 871 O O . LYS A 1 112 ? 11.466 -18.308 -20.118 1.00 94.31 112 LYS A O 1
ATOM 876 N N . PHE A 1 113 ? 13.427 -17.208 -20.251 1.00 92.38 113 PHE A N 1
ATOM 877 C CA . PHE A 1 113 ? 13.029 -16.025 -19.499 1.00 92.38 113 PHE A CA 1
ATOM 878 C C . PHE A 1 113 ? 11.787 -15.366 -20.117 1.00 92.38 113 PHE A C 1
ATOM 880 O O . PHE A 1 113 ? 10.794 -15.189 -19.424 1.00 92.38 113 PHE A O 1
ATOM 887 N N . HIS A 1 114 ? 11.782 -15.126 -21.434 1.00 93.19 114 HIS A N 1
ATOM 888 C CA . HIS A 1 114 ? 10.619 -14.559 -22.132 1.00 93.19 114 HIS A CA 1
ATOM 889 C C . HIS A 1 114 ? 9.409 -15.499 -22.170 1.00 93.19 114 HIS A C 1
ATOM 891 O O . HIS A 1 114 ? 8.272 -15.042 -22.082 1.00 93.19 114 HIS A O 1
ATOM 897 N N . LYS A 1 115 ? 9.627 -16.818 -22.248 1.00 94.69 115 LYS A N 1
ATOM 898 C CA . LYS A 1 115 ? 8.540 -17.807 -22.193 1.00 94.69 115 LYS A CA 1
ATOM 899 C C . LYS A 1 115 ? 7.810 -17.808 -20.843 1.00 94.69 115 LYS A C 1
ATOM 901 O O . LYS A 1 115 ? 6.605 -18.033 -20.811 1.00 94.69 115 LYS A O 1
ATOM 906 N N . PHE A 1 116 ? 8.529 -17.572 -19.745 1.00 93.12 116 PHE A N 1
ATOM 907 C CA . PHE A 1 116 ? 7.994 -17.598 -18.376 1.00 93.12 116 PHE A CA 1
ATOM 908 C C . PHE A 1 116 ? 7.920 -16.209 -17.731 1.00 93.12 116 PHE A C 1
ATOM 910 O O . PHE A 1 116 ? 7.826 -16.097 -16.512 1.00 93.12 116 PHE A O 1
ATOM 917 N N . LEU A 1 117 ? 7.931 -15.150 -18.540 1.00 88.44 117 LEU A N 1
ATOM 918 C CA . LEU A 1 117 ? 8.144 -13.774 -18.097 1.00 88.44 117 LEU A CA 1
ATOM 919 C C . LEU A 1 117 ? 7.191 -13.340 -16.971 1.00 88.44 117 LEU A C 1
ATOM 921 O O . LEU A 1 117 ? 7.635 -12.829 -15.949 1.00 88.44 117 LEU A O 1
ATOM 925 N N . GLY A 1 118 ? 5.894 -13.627 -17.116 1.00 85.38 118 GLY A N 1
ATOM 926 C CA . GLY A 1 118 ? 4.890 -13.303 -16.096 1.00 85.38 118 GLY A CA 1
ATOM 927 C C . GLY A 1 118 ? 4.995 -14.133 -14.810 1.00 85.38 118 GLY A C 1
ATOM 928 O O . GLY A 1 118 ? 4.602 -13.658 -13.753 1.00 85.38 118 GLY A O 1
ATOM 929 N N . GLN A 1 119 ? 5.545 -15.350 -14.873 1.00 88.50 119 GLN A N 1
ATOM 930 C CA . GLN A 1 119 ? 5.730 -16.218 -13.697 1.00 88.50 119 GLN A CA 1
ATOM 931 C C . GLN A 1 119 ? 6.986 -15.860 -12.899 1.00 88.50 119 GLN A C 1
ATOM 933 O O . GLN A 1 119 ? 7.098 -16.219 -11.732 1.00 88.50 119 GLN A O 1
ATOM 938 N N . LEU A 1 120 ? 7.938 -15.175 -13.536 1.00 88.50 120 LEU A N 1
ATOM 939 C CA . LEU A 1 120 ? 9.188 -14.735 -12.922 1.00 88.50 120 LEU A CA 1
ATOM 940 C C . LEU A 1 120 ? 9.068 -13.357 -12.258 1.00 88.50 120 LEU A C 1
ATOM 942 O O . LEU A 1 120 ? 10.057 -12.861 -11.725 1.00 88.50 120 LEU A O 1
ATOM 946 N N . VAL A 1 121 ? 7.885 -12.736 -12.280 1.00 87.06 121 VAL A N 1
ATOM 947 C CA . VAL A 1 121 ? 7.626 -11.493 -11.548 1.00 87.06 121 VAL A CA 1
ATOM 948 C C . VAL A 1 121 ? 7.729 -11.770 -10.055 1.00 87.06 121 VAL A C 1
ATOM 950 O O . VAL A 1 121 ? 6.973 -12.571 -9.503 1.00 87.06 121 VAL A O 1
ATOM 953 N N . GLU A 1 122 ? 8.678 -11.107 -9.402 1.00 84.75 122 GLU A N 1
ATOM 954 C CA . GLU A 1 122 ? 8.877 -11.242 -7.970 1.00 84.75 122 GLU A CA 1
ATOM 955 C C . GLU A 1 122 ? 7.645 -10.708 -7.215 1.00 84.75 122 GLU A C 1
ATOM 957 O O . GLU A 1 122 ? 7.178 -9.602 -7.510 1.00 84.75 122 GLU A O 1
ATOM 962 N N . PRO A 1 123 ? 7.094 -11.449 -6.233 1.00 76.56 123 PRO A N 1
ATOM 963 C CA . PRO A 1 123 ? 6.036 -10.908 -5.396 1.00 76.56 123 PRO A CA 1
ATOM 964 C C . PRO A 1 123 ? 6.590 -9.727 -4.599 1.00 76.56 123 PRO A C 1
ATOM 966 O O . PRO A 1 123 ? 7.701 -9.781 -4.066 1.00 76.56 123 PRO A O 1
ATOM 969 N N . VAL A 1 124 ? 5.796 -8.663 -4.478 1.00 71.69 124 VAL A N 1
ATOM 970 C CA . VAL A 1 124 ? 6.141 -7.557 -3.583 1.00 71.69 124 VAL A CA 1
ATOM 971 C C . VAL A 1 124 ? 6.241 -8.129 -2.172 1.00 71.69 124 VAL A C 1
ATOM 973 O O . VAL A 1 124 ? 5.306 -8.773 -1.694 1.00 71.69 124 VAL A O 1
ATOM 976 N N . ALA A 1 125 ? 7.383 -7.926 -1.516 1.00 69.38 125 ALA A N 1
ATOM 977 C CA . ALA A 1 125 ? 7.611 -8.396 -0.157 1.00 69.38 125 ALA A CA 1
ATOM 978 C C . ALA A 1 125 ? 6.704 -7.627 0.819 1.00 69.38 125 ALA A C 1
ATOM 980 O O . ALA A 1 125 ? 7.093 -6.607 1.384 1.00 69.38 125 ALA A O 1
ATOM 981 N N . ILE A 1 126 ? 5.472 -8.101 0.999 1.00 71.25 126 ILE A N 1
ATOM 982 C CA . ILE A 1 126 ? 4.508 -7.536 1.941 1.00 71.25 126 ILE A CA 1
ATOM 983 C C . ILE A 1 126 ? 4.537 -8.394 3.202 1.00 71.25 126 ILE A C 1
ATOM 985 O O . ILE A 1 126 ? 4.118 -9.550 3.198 1.00 71.25 126 ILE A O 1
ATOM 989 N N . ASN A 1 127 ? 5.018 -7.821 4.305 1.00 81.06 127 ASN A N 1
ATOM 990 C CA . ASN A 1 127 ? 4.868 -8.440 5.616 1.00 81.06 127 ASN A CA 1
ATOM 991 C C . ASN A 1 127 ? 3.527 -8.013 6.225 1.00 81.06 127 ASN A C 1
ATOM 993 O O . ASN A 1 127 ? 3.410 -6.907 6.758 1.00 81.06 127 ASN A O 1
ATOM 997 N N . ARG A 1 128 ? 2.530 -8.906 6.158 1.00 80.62 128 ARG A N 1
ATOM 998 C CA . ARG A 1 128 ? 1.193 -8.693 6.738 1.00 80.62 128 ARG A CA 1
ATOM 999 C C . ARG A 1 128 ? 1.258 -8.303 8.216 1.00 80.62 128 ARG A C 1
ATOM 1001 O O . ARG A 1 128 ? 0.527 -7.418 8.643 1.00 80.62 128 ARG A O 1
ATOM 1008 N N . TRP A 1 129 ? 2.165 -8.913 8.975 1.00 87.94 129 TRP A N 1
ATOM 1009 C CA . TRP A 1 129 ? 2.288 -8.728 10.422 1.00 87.94 129 TRP A CA 1
ATOM 1010 C C . TRP A 1 129 ? 3.352 -7.690 10.792 1.00 87.94 129 TRP A C 1
ATOM 1012 O O . TRP A 1 129 ? 4.054 -7.816 11.797 1.00 87.94 129 TRP A O 1
ATOM 1022 N N . SER A 1 130 ? 3.496 -6.644 9.975 1.00 87.50 130 SER A N 1
ATOM 1023 C CA . SER A 1 130 ? 4.380 -5.526 10.297 1.00 87.50 130 SER A CA 1
ATOM 1024 C C . SER A 1 130 ? 3.936 -4.854 11.599 1.00 87.50 130 SER A C 1
ATOM 1026 O O . SER A 1 130 ? 2.843 -4.290 11.676 1.00 87.50 130 SER A O 1
ATOM 1028 N N . LYS A 1 131 ? 4.805 -4.880 12.617 1.00 81.25 131 LYS A N 1
ATOM 1029 C CA . LYS A 1 131 ? 4.524 -4.423 13.991 1.00 81.25 131 LYS A CA 1
ATOM 1030 C C . LYS A 1 131 ? 3.927 -3.012 14.076 1.00 81.25 131 LYS A C 1
ATOM 1032 O O . LYS A 1 131 ? 3.103 -2.741 14.939 1.00 81.25 131 LYS A O 1
ATOM 1037 N N . PHE A 1 132 ? 4.336 -2.099 13.197 1.00 84.06 132 PHE A N 1
ATOM 1038 C CA . PHE A 1 132 ? 3.863 -0.711 13.229 1.00 84.06 132 PHE A CA 1
ATOM 1039 C C . PHE A 1 132 ? 2.545 -0.494 12.475 1.00 84.06 132 PHE A C 1
ATOM 1041 O O . PHE A 1 132 ? 1.869 0.509 12.700 1.00 84.06 132 PHE A O 1
ATOM 1048 N N . SER A 1 133 ? 2.146 -1.433 11.613 1.00 88.69 133 SER A N 1
ATOM 1049 C CA . SER A 1 133 ? 0.944 -1.279 10.786 1.00 88.69 133 SER A CA 1
ATOM 1050 C C . SER A 1 133 ? -0.344 -1.301 11.613 1.00 88.69 133 SER A C 1
ATOM 1052 O O . SER A 1 133 ? -1.229 -0.478 11.369 1.00 88.69 133 SER A O 1
ATOM 1054 N N . VAL A 1 134 ? -0.424 -2.152 12.645 1.00 91.38 134 VAL A N 1
ATOM 1055 C CA . VAL A 1 134 ? -1.557 -2.184 13.585 1.00 91.38 134 VAL A CA 1
ATOM 1056 C C . VAL A 1 134 ? -1.690 -0.857 14.328 1.00 91.38 134 VAL A C 1
ATOM 1058 O O . VAL A 1 134 ? -2.766 -0.272 14.322 1.00 91.38 134 VAL A O 1
ATOM 1061 N N . ASN A 1 135 ? -0.590 -0.286 14.830 1.00 88.81 135 ASN A N 1
ATOM 1062 C CA . ASN A 1 135 ? -0.613 1.019 15.500 1.00 88.81 135 ASN A CA 1
ATOM 1063 C C . ASN A 1 135 ? -1.196 2.116 14.607 1.00 88.81 135 ASN A C 1
ATOM 1065 O O . ASN A 1 135 ? -1.883 3.010 15.092 1.00 88.81 135 ASN A O 1
ATOM 1069 N N . ARG A 1 136 ? -0.940 2.051 13.298 1.00 88.75 136 ARG A N 1
ATOM 1070 C CA . ARG A 1 136 ? -1.384 3.073 12.353 1.00 88.75 136 ARG A CA 1
ATOM 1071 C C . ARG A 1 136 ? -2.840 2.914 11.919 1.00 88.75 136 ARG A C 1
ATOM 1073 O O . ARG A 1 136 ? -3.537 3.913 11.741 1.00 88.75 136 ARG A O 1
ATOM 1080 N N . THR A 1 137 ? -3.281 1.677 11.727 1.00 92.31 137 THR A N 1
ATOM 1081 C CA . THR A 1 137 ? -4.597 1.349 11.154 1.00 92.31 137 THR A CA 1
ATOM 1082 C C . THR A 1 137 ? -5.684 1.197 12.220 1.00 92.31 137 THR A C 1
ATOM 1084 O O . THR A 1 137 ? -6.833 1.583 11.989 1.00 92.31 137 THR A O 1
ATOM 1087 N N . LEU A 1 138 ? -5.319 0.738 13.418 1.00 95.38 138 LEU A N 1
ATOM 1088 C CA . LEU A 1 138 ? -6.252 0.434 14.497 1.00 95.38 138 LEU A CA 1
ATOM 1089 C C . LEU A 1 138 ? -7.058 1.636 15.025 1.00 95.38 138 LEU A C 1
ATOM 1091 O O . LEU A 1 138 ? -8.255 1.450 15.237 1.00 95.38 138 LEU A O 1
ATOM 1095 N N . PRO A 1 139 ? -6.517 2.866 15.185 1.00 95.69 139 PRO A N 1
ATOM 1096 C CA . PRO A 1 139 ? -7.332 4.003 15.619 1.00 95.69 139 PRO A CA 1
ATOM 1097 C C . PRO A 1 139 ? -8.442 4.335 14.611 1.00 95.69 139 PRO A C 1
ATOM 1099 O O . PRO A 1 139 ? -9.549 4.713 14.993 1.00 95.69 139 PRO A O 1
ATOM 1102 N N . GLY A 1 140 ? -8.162 4.170 13.313 1.00 95.56 140 GLY A N 1
ATOM 1103 C CA . GLY A 1 140 ? -9.151 4.352 12.251 1.00 95.56 140 GLY A CA 1
ATOM 1104 C C . GLY A 1 140 ? -10.248 3.292 12.301 1.00 95.56 140 GLY A C 1
ATOM 1105 O O . GLY A 1 140 ? -11.428 3.633 12.250 1.00 95.56 140 GLY A O 1
ATOM 1106 N N . LEU A 1 141 ? -9.874 2.021 12.476 1.00 96.25 141 LEU A N 1
ATOM 1107 C CA . LEU A 1 141 ? -10.841 0.932 12.632 1.00 96.25 141 LEU A CA 1
ATOM 1108 C C . LEU A 1 141 ? -11.659 1.059 13.921 1.00 96.25 141 LEU A C 1
ATOM 1110 O O . LEU A 1 141 ? -12.868 0.853 13.890 1.00 96.25 141 LEU A O 1
ATOM 1114 N N . PHE A 1 142 ? -11.047 1.474 15.030 1.00 97.62 142 PHE A N 1
ATOM 1115 C CA . PHE A 1 142 ? -11.758 1.774 16.272 1.00 97.62 142 PHE A CA 1
ATOM 1116 C C . PHE A 1 142 ? -12.834 2.845 16.050 1.00 97.62 142 PHE A C 1
ATOM 1118 O O . PHE A 1 142 ? -13.990 2.647 16.427 1.00 97.62 142 PHE A O 1
ATOM 1125 N N . MET A 1 143 ? -12.486 3.945 15.369 1.00 96.88 143 MET A N 1
ATOM 1126 C CA . MET A 1 143 ? -13.451 4.984 14.999 1.00 96.88 143 MET A CA 1
ATOM 1127 C C . MET A 1 143 ? -14.531 4.462 14.047 1.00 96.88 143 MET A C 1
ATOM 1129 O O . MET A 1 143 ? -15.695 4.822 14.204 1.00 96.88 143 MET A O 1
ATOM 1133 N N . ALA A 1 144 ? -14.188 3.596 13.092 1.00 95.88 144 ALA A N 1
ATOM 1134 C CA . ALA A 1 144 ? -15.167 2.988 12.195 1.00 95.88 144 ALA A CA 1
ATOM 1135 C C . ALA A 1 144 ? -16.183 2.134 12.969 1.00 95.88 144 ALA A C 1
ATOM 1137 O O . ALA A 1 144 ? -17.387 2.283 12.768 1.00 95.88 144 ALA A O 1
ATOM 1138 N N . VAL A 1 145 ? -15.725 1.304 13.912 1.00 96.81 145 VAL A N 1
ATOM 1139 C CA . VAL A 1 145 ? -16.608 0.515 14.784 1.00 96.81 145 VAL A CA 1
ATOM 1140 C C . VAL A 1 145 ? -17.478 1.428 15.653 1.00 96.81 145 VAL A C 1
ATOM 1142 O O . VAL A 1 145 ? -18.692 1.226 15.725 1.00 96.81 145 VAL A O 1
ATOM 1145 N N . LEU A 1 146 ? -16.893 2.465 16.260 1.00 96.75 146 LEU A N 1
ATOM 1146 C CA . LEU A 1 146 ? -17.616 3.432 17.088 1.00 96.75 146 LEU A CA 1
ATOM 1147 C C . LEU A 1 146 ? -18.737 4.129 16.304 1.00 96.75 146 LEU A C 1
ATOM 1149 O O . LEU A 1 146 ? -19.885 4.164 16.742 1.00 96.75 146 LEU A O 1
ATOM 1153 N N . LEU A 1 147 ? -18.402 4.682 15.141 1.00 95.00 147 LEU A N 1
ATOM 1154 C CA . LEU A 1 147 ? -19.300 5.540 14.375 1.00 95.00 147 LEU A CA 1
ATOM 1155 C C . LEU A 1 147 ? -20.304 4.753 13.533 1.00 95.00 147 LEU A C 1
ATOM 1157 O O . LEU A 1 147 ? -21.417 5.226 13.340 1.00 95.00 147 LEU A O 1
ATOM 1161 N N . GLN A 1 148 ? -19.939 3.569 13.033 1.00 92.81 148 GLN A N 1
ATOM 1162 C CA . GLN A 1 148 ? -20.790 2.821 12.101 1.00 92.81 148 GLN A CA 1
ATOM 1163 C C . GLN A 1 148 ? -21.518 1.642 12.731 1.00 92.81 148 GLN A C 1
ATOM 1165 O O . GLN A 1 148 ? -22.579 1.256 12.245 1.00 92.81 148 GLN A O 1
ATOM 1170 N N . LEU A 1 149 ? -20.994 1.063 13.810 1.00 92.56 149 LEU A N 1
ATOM 1171 C CA . LEU A 1 149 ? -21.613 -0.106 14.436 1.00 92.56 149 LEU A CA 1
ATOM 1172 C C . LEU A 1 149 ? -22.214 0.251 15.787 1.00 92.56 149 LEU A C 1
ATOM 1174 O O . LEU A 1 149 ? -23.404 0.027 16.002 1.00 92.56 149 LEU A O 1
ATOM 1178 N N . VAL A 1 150 ? -21.429 0.849 16.683 1.00 92.88 150 VAL A N 1
ATOM 1179 C CA . VAL A 1 150 ? -21.908 1.227 18.018 1.00 92.88 150 VAL A CA 1
ATOM 1180 C C . VAL A 1 150 ? -22.968 2.323 17.915 1.00 92.88 150 VAL A C 1
ATOM 1182 O O . VAL A 1 150 ? -24.066 2.149 18.446 1.00 92.88 150 VAL A O 1
ATOM 1185 N N . ALA A 1 151 ? -22.689 3.413 17.192 1.00 92.38 151 ALA A N 1
ATOM 1186 C CA . ALA A 1 151 ? -23.632 4.522 17.066 1.00 92.38 151 ALA A CA 1
ATOM 1187 C C . ALA A 1 151 ? -24.970 4.076 16.458 1.00 92.38 151 ALA A C 1
ATOM 1189 O O . ALA A 1 151 ? -26.027 4.381 17.007 1.00 92.38 151 ALA A O 1
ATOM 1190 N N . ASN A 1 152 ? -24.939 3.262 15.401 1.00 89.06 152 ASN A N 1
ATOM 1191 C CA . ASN A 1 152 ? -26.153 2.770 14.745 1.00 89.06 152 ASN A CA 1
ATOM 1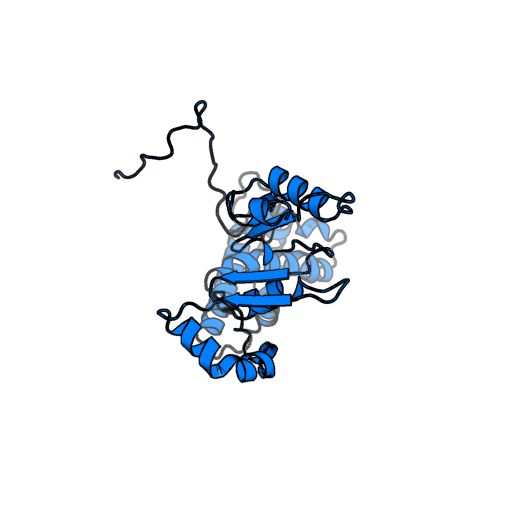192 C C . ASN A 1 152 ? -26.947 1.763 15.600 1.00 89.06 152 ASN A C 1
ATOM 1194 O O . ASN A 1 152 ? -28.164 1.664 15.460 1.00 89.06 152 ASN A O 1
ATOM 1198 N N . ARG A 1 153 ? -26.298 1.036 16.521 1.00 88.56 153 ARG A N 1
ATOM 1199 C CA . ARG A 1 153 ? -26.976 0.116 17.458 1.00 88.56 153 ARG A CA 1
ATOM 1200 C C . ARG A 1 153 ? -27.540 0.811 18.697 1.00 88.56 153 ARG A C 1
ATOM 1202 O O . ARG A 1 153 ? -28.450 0.278 19.325 1.00 88.56 153 ARG A O 1
ATOM 1209 N N . SER A 1 154 ? -27.027 1.990 19.042 1.00 83.56 154 SER A N 1
ATOM 1210 C CA . SER A 1 154 ? -27.327 2.696 20.296 1.00 83.56 154 SER A CA 1
ATOM 1211 C C . SER A 1 154 ? -28.764 3.214 20.448 1.00 83.56 154 SER A C 1
ATOM 1213 O O . SER A 1 154 ? -29.132 3.657 21.533 1.00 83.56 154 SER A O 1
ATOM 1215 N N . ARG A 1 155 ? -29.582 3.168 19.382 1.00 82.94 155 ARG A N 1
ATOM 1216 C CA . ARG A 1 155 ? -30.926 3.782 19.305 1.00 82.94 155 ARG A CA 1
ATOM 1217 C C . ARG A 1 155 ? -30.949 5.286 19.633 1.00 82.94 155 ARG A C 1
ATOM 1219 O O . ARG A 1 155 ? -32.016 5.834 19.898 1.00 82.94 155 ARG A O 1
ATOM 1226 N N . GLU A 1 156 ? -29.799 5.958 19.610 1.00 87.25 156 GLU A N 1
ATOM 1227 C CA . GLU A 1 156 ? -29.707 7.405 19.804 1.00 87.25 156 GLU A CA 1
ATOM 1228 C C . GLU A 1 156 ? -30.378 8.150 18.647 1.00 87.25 156 GLU A C 1
ATOM 1230 O O . GLU A 1 156 ? -30.185 7.817 17.478 1.00 87.25 156 GLU A O 1
ATOM 1235 N N . SER A 1 157 ? -31.136 9.201 18.967 1.00 84.94 157 SER A N 1
ATOM 1236 C CA . SER A 1 157 ? -31.835 10.013 17.959 1.00 84.94 157 SER A CA 1
ATOM 1237 C C . SER A 1 157 ? -30.877 10.779 17.046 1.00 84.94 157 SER A C 1
ATOM 1239 O O . SER A 1 157 ? -31.211 11.076 15.902 1.00 84.94 157 SER A O 1
ATOM 1241 N N . ASN A 1 158 ? -29.676 11.088 17.544 1.00 89.81 158 ASN A N 1
ATOM 1242 C CA . ASN A 1 158 ? -28.614 11.728 16.784 1.00 89.81 158 ASN A CA 1
ATOM 1243 C C . ASN A 1 158 ? -27.303 10.927 16.912 1.00 89.81 158 ASN A C 1
ATOM 1245 O O . ASN A 1 158 ? -26.513 11.189 17.827 1.00 89.81 158 ASN A O 1
ATOM 1249 N N . PRO A 1 159 ? -27.032 9.992 15.981 1.00 86.69 159 PRO A N 1
ATOM 1250 C CA . PRO A 1 159 ? -25.795 9.209 15.958 1.00 86.69 159 PRO A CA 1
ATOM 1251 C C . PRO A 1 159 ? -24.523 10.062 15.861 1.00 86.69 159 PRO A C 1
ATOM 1253 O O . PRO A 1 159 ? -23.473 9.650 16.350 1.00 86.69 159 PRO A O 1
ATOM 1256 N N . ASN A 1 160 ? -24.604 11.294 15.337 1.00 90.19 160 ASN A N 1
ATOM 1257 C CA . ASN A 1 160 ? -23.442 12.183 15.221 1.00 90.19 160 ASN A CA 1
ATOM 1258 C C . ASN A 1 160 ? -22.882 12.629 16.584 1.00 90.19 160 ASN A C 1
ATOM 1260 O O . ASN A 1 160 ? -21.785 13.179 16.664 1.00 90.19 160 ASN A O 1
ATOM 1264 N N . ARG A 1 161 ? -23.589 12.371 17.688 1.00 93.62 161 ARG A N 1
ATOM 1265 C CA . ARG A 1 161 ? -23.048 12.604 19.032 1.00 93.62 161 ARG A CA 1
ATOM 1266 C C . ARG A 1 161 ? -21.859 11.696 19.350 1.00 93.62 161 ARG A C 1
ATOM 1268 O O . ARG A 1 161 ? -21.017 12.091 20.146 1.00 93.62 161 ARG A O 1
ATOM 1275 N N . TYR A 1 162 ? -21.728 10.547 18.683 1.00 95.62 162 TYR A N 1
ATOM 1276 C CA . TYR A 1 162 ? -20.583 9.640 18.839 1.00 95.62 162 TYR A CA 1
ATOM 1277 C C . TYR A 1 162 ? -19.256 10.200 18.301 1.00 95.62 162 TYR A C 1
ATOM 1279 O O . TYR A 1 162 ? -18.200 9.652 18.605 1.00 95.62 162 TYR A O 1
ATOM 1287 N N . TYR A 1 163 ? -19.277 11.313 17.560 1.00 95.00 163 TYR A N 1
ATOM 1288 C CA . TYR A 1 163 ? -18.054 12.050 17.228 1.00 95.00 163 TYR A CA 1
ATOM 1289 C C . TYR A 1 163 ? -17.502 12.841 18.421 1.00 95.00 163 TYR A C 1
ATOM 1291 O O . TYR A 1 163 ? -16.307 13.134 18.448 1.00 95.00 163 TYR A O 1
ATOM 1299 N N . MET A 1 164 ? -18.354 13.197 19.388 1.00 95.44 164 MET A N 1
ATOM 1300 C CA . MET A 1 164 ? -18.024 14.121 20.473 1.00 95.44 164 MET A CA 1
ATOM 1301 C C . MET A 1 164 ? -17.493 13.370 21.689 1.00 95.44 164 MET A C 1
ATOM 1303 O O . MET A 1 164 ? -18.144 12.456 22.201 1.00 95.44 164 MET A O 1
ATOM 1307 N N . VAL A 1 165 ? -16.329 13.790 22.183 1.00 95.31 165 VAL A N 1
ATOM 1308 C CA . VAL A 1 165 ? -15.644 13.091 23.274 1.00 95.31 165 VAL A CA 1
ATOM 1309 C C . VAL A 1 165 ? -16.461 13.086 24.560 1.00 95.31 165 VAL A C 1
ATOM 1311 O O . VAL A 1 165 ? -16.553 12.044 25.195 1.00 95.31 165 VAL A O 1
ATOM 1314 N N . ASP A 1 166 ? -17.134 14.184 24.908 1.00 94.31 166 ASP A N 1
ATOM 1315 C CA . ASP A 1 166 ? -17.916 14.265 26.149 1.00 94.31 166 ASP A CA 1
ATOM 1316 C C . ASP A 1 166 ? -19.105 13.301 26.154 1.00 94.31 166 ASP A C 1
ATOM 1318 O O . ASP A 1 166 ? -19.427 12.693 27.176 1.00 94.31 166 ASP A O 1
ATOM 1322 N N . PHE A 1 167 ? -19.740 13.116 24.994 1.00 94.81 167 PHE A N 1
ATOM 1323 C CA . PHE A 1 167 ? -20.841 12.171 24.861 1.00 94.81 167 PHE A CA 1
ATOM 1324 C C . PHE A 1 167 ? -20.349 10.728 24.984 1.00 94.81 167 PHE A C 1
ATOM 1326 O O . PHE A 1 167 ? -20.912 9.946 25.752 1.00 94.81 167 PHE A O 1
ATOM 1333 N N . VAL A 1 168 ? -19.278 10.379 24.264 1.00 95.81 168 VAL A N 1
ATOM 1334 C CA . VAL A 1 168 ? -18.703 9.030 24.321 1.00 95.81 168 VAL A CA 1
ATOM 1335 C C . VAL A 1 168 ? -18.130 8.744 25.707 1.00 95.81 168 VAL A C 1
ATOM 1337 O O . VAL A 1 168 ? -18.364 7.661 26.231 1.00 95.81 168 VAL A O 1
ATOM 1340 N N . ARG A 1 169 ? -17.497 9.724 26.361 1.00 96.00 169 ARG A N 1
ATOM 1341 C CA . ARG A 1 169 ? -17.065 9.640 27.763 1.00 96.00 169 ARG A CA 1
ATOM 1342 C C . ARG A 1 169 ? -18.229 9.279 28.677 1.00 96.00 169 ARG A C 1
ATOM 1344 O O . ARG A 1 169 ? -18.081 8.372 29.485 1.00 96.00 169 ARG A O 1
ATOM 1351 N N . GLY A 1 170 ? -19.389 9.920 28.518 1.00 94.69 170 GLY A N 1
ATOM 1352 C CA . GLY A 1 170 ? -20.603 9.564 29.258 1.00 94.69 170 GLY A CA 1
ATOM 1353 C C . GLY A 1 170 ? -20.984 8.088 29.098 1.00 94.69 170 GLY A C 1
ATOM 1354 O O . GLY A 1 170 ? -21.203 7.408 30.096 1.00 94.69 170 GLY A O 1
ATOM 1355 N N . LYS A 1 171 ? -20.962 7.576 27.859 1.00 95.00 171 LYS A N 1
ATOM 1356 C CA . LYS A 1 171 ? -21.263 6.165 27.545 1.00 95.00 171 LYS A CA 1
ATOM 1357 C C . LYS A 1 171 ? -20.218 5.179 28.072 1.00 95.00 171 LYS A C 1
ATOM 1359 O O . LYS A 1 171 ? -20.545 4.035 28.369 1.00 95.00 171 LYS A O 1
ATOM 1364 N N . VAL A 1 172 ? -18.950 5.578 28.153 1.00 95.56 172 VAL A N 1
ATOM 1365 C CA . VAL A 1 172 ? -17.910 4.739 28.768 1.00 95.56 172 VAL A CA 1
ATOM 1366 C C . VAL A 1 172 ? -18.087 4.728 30.289 1.00 95.56 172 VAL A C 1
ATOM 1368 O O . VAL A 1 172 ? -18.053 3.663 30.900 1.00 95.56 172 VAL A O 1
ATOM 1371 N N . SER A 1 173 ? -18.355 5.889 30.894 1.00 95.25 173 SER A N 1
ATOM 1372 C CA . SER A 1 173 ? -18.562 6.040 32.339 1.00 95.25 173 SER A CA 1
ATOM 1373 C C . SER A 1 173 ? -19.803 5.311 32.858 1.00 95.25 173 SER A C 1
ATOM 1375 O O . SER A 1 173 ? -19.750 4.719 33.933 1.00 95.25 173 SER A O 1
ATOM 1377 N N . ASP A 1 174 ? -20.914 5.329 32.113 1.00 94.19 174 ASP A N 1
ATOM 1378 C CA . ASP A 1 174 ? -22.139 4.600 32.478 1.00 94.19 174 ASP A CA 1
ATOM 1379 C C . ASP A 1 174 ? -22.072 3.096 32.141 1.00 94.19 174 ASP A C 1
ATOM 1381 O O . ASP A 1 174 ? -22.955 2.321 32.512 1.00 94.19 174 ASP A O 1
ATOM 1385 N N . GLY A 1 175 ? -20.995 2.663 31.475 1.00 92.56 175 GLY A N 1
ATOM 1386 C CA . GLY A 1 175 ? -20.755 1.273 31.116 1.00 92.56 175 GLY A CA 1
ATOM 1387 C C . GLY A 1 175 ? -21.543 0.772 29.904 1.00 92.56 175 GLY A C 1
ATOM 1388 O O . GLY A 1 175 ? -21.476 -0.427 29.623 1.00 92.56 175 GLY A O 1
ATOM 1389 N N . SER A 1 176 ? -22.252 1.645 29.184 1.00 92.56 176 SER A N 1
ATOM 1390 C CA . SER A 1 176 ? -22.926 1.324 27.917 1.00 92.56 176 SER A CA 1
ATOM 1391 C C . SER A 1 176 ? -21.937 1.080 26.778 1.00 92.56 176 SER A C 1
ATOM 1393 O O . SER A 1 176 ? -22.278 0.435 25.791 1.00 92.56 176 SER A O 1
ATOM 1395 N N . LEU A 1 177 ? -20.715 1.608 26.892 1.00 95.06 177 LEU A N 1
ATOM 1396 C CA . LEU A 1 177 ? -19.634 1.406 25.939 1.00 95.06 177 LEU A CA 1
ATOM 1397 C C . LEU A 1 177 ? -18.423 0.776 26.629 1.00 95.06 177 LEU A C 1
ATOM 1399 O O . LEU A 1 177 ? -17.800 1.361 27.509 1.00 95.06 177 LEU A O 1
ATOM 1403 N N . ARG A 1 178 ? -18.082 -0.435 26.193 1.00 95.50 178 ARG A N 1
ATOM 1404 C CA . ARG A 1 178 ? -17.012 -1.281 26.752 1.00 95.50 178 ARG A CA 1
ATOM 1405 C C . ARG A 1 178 ? -16.150 -1.869 25.647 1.00 95.50 178 ARG A C 1
ATOM 1407 O O . ARG A 1 178 ? -16.594 -1.957 24.506 1.00 95.50 178 ARG A O 1
ATOM 1414 N N . SER A 1 179 ? -14.956 -2.336 25.998 1.00 96.62 179 SER A N 1
ATOM 1415 C CA . SER A 1 179 ? -13.999 -2.948 25.065 1.00 96.62 179 SER A CA 1
ATOM 1416 C C . SER A 1 179 ? -14.562 -4.159 24.304 1.00 96.62 179 SER A C 1
ATOM 1418 O O . SER A 1 179 ? -14.224 -4.354 23.139 1.00 96.62 179 SER A O 1
ATOM 1420 N N . GLU A 1 180 ? -15.485 -4.915 24.903 1.00 95.19 180 GLU A N 1
ATOM 1421 C CA . GLU A 1 180 ? -16.213 -6.032 24.272 1.00 95.19 180 GLU A CA 1
ATOM 1422 C C . GLU A 1 180 ? -17.048 -5.632 23.045 1.00 95.19 180 GLU A C 1
ATOM 1424 O O . GLU A 1 180 ? -17.298 -6.462 22.176 1.00 95.19 180 GLU A O 1
ATOM 1429 N N . HIS A 1 181 ? -17.423 -4.355 22.921 1.00 95.00 181 HIS A N 1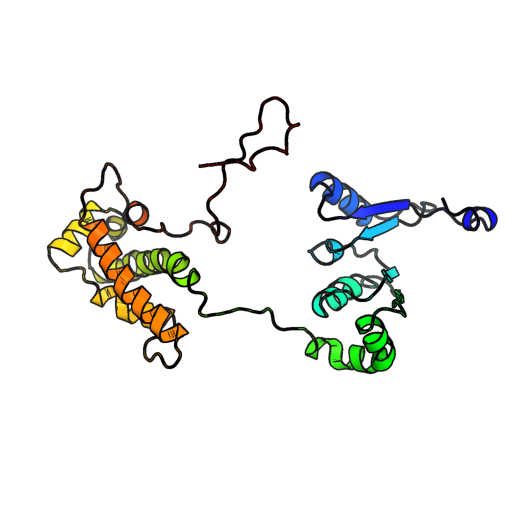
ATOM 1430 C CA . HIS A 1 181 ? -18.121 -3.840 21.741 1.00 95.00 181 HIS A CA 1
ATOM 1431 C C . HIS A 1 181 ? -17.186 -3.617 20.546 1.00 95.00 181 HIS A C 1
ATOM 1433 O O . HIS A 1 181 ? -17.669 -3.377 19.443 1.00 95.00 181 HIS A O 1
ATOM 1439 N N . PHE A 1 182 ? -15.867 -3.672 20.758 1.00 97.75 182 PHE A N 1
ATOM 1440 C CA . PHE A 1 182 ? -14.853 -3.409 19.737 1.00 97.75 182 PHE A CA 1
ATOM 1441 C C . PHE A 1 182 ? -14.033 -4.650 19.413 1.00 97.75 182 PHE A C 1
ATOM 1443 O O . PHE A 1 182 ? -13.877 -4.982 18.242 1.00 97.75 182 PHE A O 1
ATOM 1450 N N . ILE A 1 183 ? -13.519 -5.330 20.442 1.00 97.81 183 ILE A N 1
ATOM 1451 C CA . ILE A 1 183 ? -12.508 -6.385 20.296 1.00 97.81 183 ILE A CA 1
ATOM 1452 C C . ILE A 1 183 ? -12.928 -7.472 19.297 1.00 97.81 183 ILE A C 1
ATOM 1454 O O . ILE A 1 183 ? -12.165 -7.678 18.361 1.00 97.81 183 ILE A O 1
ATOM 1458 N N . PRO A 1 184 ? -14.119 -8.100 19.381 1.00 97.12 184 PRO A N 1
ATOM 1459 C CA . PRO A 1 184 ? -14.470 -9.186 18.460 1.00 97.12 184 PRO A CA 1
ATOM 1460 C C . PRO A 1 184 ? -14.523 -8.743 16.992 1.00 97.12 184 PRO A C 1
ATOM 1462 O O . PRO A 1 184 ? -14.146 -9.494 16.100 1.00 97.12 184 PRO A O 1
ATOM 1465 N N . ILE A 1 185 ? -14.965 -7.506 16.739 1.00 97.19 185 ILE A N 1
ATOM 1466 C CA . ILE A 1 185 ? -15.054 -6.941 15.385 1.00 97.19 185 ILE A CA 1
ATOM 1467 C C . ILE A 1 185 ? -13.659 -6.604 14.855 1.00 97.19 185 ILE A C 1
ATOM 1469 O O . ILE A 1 185 ? -13.379 -6.792 13.677 1.00 97.19 185 ILE A O 1
ATOM 1473 N N . LEU A 1 186 ? -12.775 -6.105 15.718 1.00 97.50 186 LEU A N 1
ATOM 1474 C CA . LEU A 1 186 ? -11.397 -5.802 15.345 1.00 97.50 186 LEU A CA 1
ATOM 1475 C C . LEU A 1 186 ? -10.585 -7.087 15.130 1.00 97.50 186 LEU A C 1
ATOM 1477 O O . LEU A 1 186 ? -9.819 -7.157 14.176 1.00 97.50 186 LEU A O 1
ATOM 1481 N N . GLU A 1 187 ? -10.783 -8.119 15.953 1.00 97.25 187 GLU A N 1
ATOM 1482 C CA . GLU A 1 187 ? -10.177 -9.439 15.743 1.00 97.25 187 GLU A CA 1
ATOM 1483 C C . GLU A 1 187 ? -10.621 -10.061 14.415 1.00 97.25 187 GLU A C 1
ATOM 1485 O O . GLU A 1 187 ? -9.787 -10.614 13.703 1.00 97.25 187 GLU A O 1
ATOM 1490 N N . ASP A 1 188 ? -11.903 -9.933 14.058 1.00 96.75 188 ASP A N 1
ATOM 1491 C CA . ASP A 1 188 ? -12.430 -10.343 12.750 1.00 96.75 188 ASP A CA 1
ATOM 1492 C C . ASP A 1 188 ? -11.787 -9.543 11.605 1.00 96.75 188 ASP A C 1
ATOM 1494 O O . ASP A 1 188 ? -11.273 -10.117 10.650 1.00 96.75 188 ASP A O 1
ATOM 1498 N N . ALA A 1 189 ? -11.712 -8.214 11.740 1.00 95.25 189 ALA A N 1
ATOM 1499 C CA . ALA A 1 189 ? -11.159 -7.330 10.713 1.00 95.25 189 ALA A CA 1
ATOM 1500 C C . ALA A 1 189 ? -9.672 -7.591 10.405 1.00 95.25 189 ALA A C 1
ATOM 1502 O O . ALA A 1 189 ? -9.242 -7.408 9.266 1.00 95.25 189 ALA A O 1
ATOM 1503 N N . TYR A 1 190 ? -8.883 -8.002 11.403 1.00 94.88 190 TYR A N 1
ATOM 1504 C CA . TYR A 1 190 ? -7.476 -8.379 11.215 1.00 94.88 190 TYR A CA 1
ATOM 1505 C C . TYR A 1 190 ? -7.264 -9.877 10.956 1.00 94.88 190 TYR A C 1
ATOM 1507 O O . TYR A 1 190 ? -6.135 -10.256 10.625 1.00 94.88 190 TYR A O 1
ATOM 1515 N N . ASP A 1 191 ? -8.321 -10.697 11.045 1.00 95.50 191 ASP A N 1
ATOM 1516 C CA . ASP A 1 191 ? -8.283 -12.164 10.935 1.00 95.50 191 ASP A CA 1
ATOM 1517 C C . ASP A 1 191 ? -7.378 -12.800 12.010 1.00 95.50 191 ASP A C 1
ATOM 1519 O O . ASP A 1 191 ? -6.477 -13.588 11.732 1.00 95.50 191 ASP A O 1
ATOM 1523 N N . VAL A 1 192 ? -7.569 -12.380 13.266 1.00 96.12 192 VAL A N 1
ATOM 1524 C CA . VAL A 1 192 ? -6.773 -12.815 14.433 1.00 96.12 192 VAL A CA 1
ATOM 1525 C C . VAL A 1 192 ? -7.629 -13.402 15.558 1.00 96.12 192 VAL A C 1
ATOM 1527 O O . VAL A 1 192 ? -7.201 -13.456 16.708 1.00 96.12 192 VAL A O 1
ATOM 1530 N N . GLN A 1 193 ? -8.838 -13.872 15.241 1.00 96.19 193 GLN A N 1
ATOM 1531 C CA . GLN A 1 193 ? -9.725 -14.545 16.203 1.00 96.19 193 GLN A CA 1
ATOM 1532 C C . GLN A 1 193 ? -9.082 -15.815 16.788 1.00 96.19 193 GLN A C 1
ATOM 1534 O O . GLN A 1 193 ? -9.232 -16.112 17.973 1.00 96.19 193 GLN A O 1
ATOM 1539 N N . ASN A 1 194 ? -8.331 -16.545 15.957 1.00 95.44 194 ASN A N 1
ATOM 1540 C CA . ASN A 1 194 ? -7.653 -17.791 16.311 1.00 95.44 194 ASN A CA 1
ATOM 1541 C C . ASN A 1 194 ? -6.172 -17.715 15.902 1.00 95.44 194 ASN A C 1
ATOM 1543 O O . ASN A 1 194 ? -5.784 -18.336 14.914 1.00 95.44 194 ASN A O 1
ATOM 1547 N N . PRO A 1 195 ? -5.343 -16.927 16.612 1.00 92.94 195 PRO A N 1
ATOM 1548 C CA . PRO A 1 195 ? -3.974 -16.672 16.191 1.00 92.94 195 PRO A CA 1
ATOM 1549 C C . PRO A 1 195 ? -3.109 -17.934 16.341 1.00 92.94 195 PRO A C 1
ATOM 1551 O O . PRO A 1 195 ? -3.056 -18.555 17.402 1.00 92.94 195 PRO A O 1
ATOM 1554 N N . THR A 1 196 ? -2.406 -18.293 15.274 1.00 94.94 196 THR A N 1
ATOM 1555 C CA . THR A 1 196 ? -1.511 -19.454 15.160 1.00 94.94 196 THR A CA 1
ATOM 1556 C C . THR A 1 196 ? -0.051 -19.054 14.973 1.00 94.94 196 THR A C 1
ATOM 1558 O O . THR A 1 196 ? 0.851 -19.814 15.330 1.00 94.94 196 THR A O 1
ATOM 1561 N N . THR A 1 197 ? 0.203 -17.855 14.441 1.00 93.25 197 THR A N 1
ATOM 1562 C CA . THR A 1 197 ? 1.558 -17.342 14.206 1.00 93.25 197 THR A CA 1
ATOM 1563 C C . THR A 1 197 ? 1.953 -16.278 15.237 1.00 93.25 197 THR A C 1
ATOM 1565 O O . THR A 1 197 ? 1.090 -15.571 15.759 1.00 93.25 197 THR A O 1
ATOM 1568 N N . PRO A 1 198 ? 3.259 -16.078 15.518 1.00 93.06 198 PRO A N 1
ATOM 1569 C CA . PRO A 1 198 ? 3.707 -15.006 16.414 1.00 93.06 198 PRO A CA 1
ATOM 1570 C C . PRO A 1 198 ? 3.232 -13.606 15.993 1.00 93.06 198 PRO A C 1
ATOM 1572 O O . PRO A 1 198 ? 3.006 -12.753 16.845 1.00 93.06 198 PRO A O 1
ATOM 1575 N N . GLY A 1 199 ? 3.065 -13.373 14.685 1.00 91.62 199 GLY A N 1
ATOM 1576 C CA . GLY A 1 199 ? 2.538 -12.119 14.147 1.00 91.62 199 GLY A CA 1
ATOM 1577 C C . GLY A 1 199 ? 1.058 -11.908 14.470 1.00 91.62 199 GLY A C 1
ATOM 1578 O O . GLY A 1 199 ? 0.687 -10.826 14.919 1.00 91.62 199 GLY A O 1
ATOM 1579 N N . GLU A 1 200 ? 0.239 -12.951 14.316 1.00 94.44 200 GLU A N 1
ATOM 1580 C CA . GLU A 1 200 ? -1.185 -12.928 14.680 1.00 94.44 200 GLU A CA 1
ATOM 1581 C C . GLU A 1 200 ? -1.376 -12.704 16.181 1.00 94.44 200 GLU A C 1
ATOM 1583 O O . GLU A 1 200 ? -2.192 -11.873 16.578 1.00 94.44 200 GLU A O 1
ATOM 1588 N N . ILE A 1 201 ? -0.586 -13.397 17.013 1.00 95.44 201 ILE A N 1
ATOM 1589 C CA . ILE A 1 201 ? -0.615 -13.236 18.474 1.00 95.44 201 ILE A CA 1
ATOM 1590 C C . ILE A 1 201 ? -0.269 -11.789 18.842 1.00 95.44 201 ILE A C 1
ATOM 1592 O O . ILE A 1 201 ? -1.023 -11.144 19.563 1.00 95.44 201 ILE A O 1
ATOM 1596 N N . ALA A 1 202 ? 0.815 -11.243 18.281 1.00 94.31 202 ALA A N 1
ATOM 1597 C CA . ALA A 1 202 ? 1.228 -9.869 18.552 1.00 94.31 202 ALA A CA 1
ATOM 1598 C C . ALA A 1 202 ? 0.170 -8.834 18.131 1.00 94.31 202 ALA A C 1
ATOM 1600 O O . ALA A 1 202 ? -0.042 -7.852 18.839 1.00 94.31 202 ALA A O 1
ATOM 1601 N N . PHE A 1 203 ? -0.508 -9.037 16.997 1.00 95.62 203 PHE A N 1
ATOM 1602 C CA . PHE A 1 203 ? -1.586 -8.145 16.558 1.00 95.62 203 PHE A CA 1
ATOM 1603 C C . PHE A 1 203 ? -2.797 -8.226 17.473 1.00 95.62 203 PHE A C 1
ATOM 1605 O O . PHE A 1 203 ? -3.352 -7.192 17.838 1.00 95.62 203 PHE A O 1
ATOM 1612 N N . ARG A 1 204 ? -3.192 -9.440 17.860 1.00 95.88 204 ARG A N 1
ATOM 1613 C CA . ARG A 1 204 ? -4.283 -9.652 18.805 1.00 95.88 204 ARG A CA 1
ATOM 1614 C C . ARG A 1 204 ? -3.995 -8.947 20.129 1.00 95.88 204 ARG A C 1
ATOM 1616 O O . ARG A 1 204 ? -4.820 -8.158 20.585 1.00 95.88 204 ARG A O 1
ATOM 1623 N N . ASP A 1 205 ? -2.812 -9.162 20.696 1.00 95.75 205 ASP A N 1
ATOM 1624 C CA . ASP A 1 205 ? -2.384 -8.528 21.946 1.00 95.75 205 ASP A CA 1
ATOM 1625 C C . ASP A 1 205 ? -2.401 -6.995 21.841 1.00 95.75 205 ASP A C 1
ATOM 1627 O O . ASP A 1 205 ? -2.900 -6.310 22.740 1.00 95.75 205 ASP A O 1
ATOM 1631 N N . GLU A 1 206 ? -1.935 -6.447 20.714 1.00 95.88 206 GLU A N 1
ATOM 1632 C CA . GLU A 1 206 ? -1.970 -5.007 20.456 1.00 95.88 206 GLU A CA 1
ATOM 1633 C C . GLU A 1 206 ? -3.409 -4.474 20.359 1.00 95.88 206 GLU A C 1
ATOM 1635 O O . GLU A 1 206 ? -3.698 -3.415 20.915 1.00 95.88 206 GLU A O 1
ATOM 1640 N N . ILE A 1 207 ? -4.342 -5.205 19.730 1.00 97.00 207 ILE A N 1
ATOM 1641 C CA . ILE A 1 207 ? -5.768 -4.831 19.682 1.00 97.00 207 ILE A CA 1
ATOM 1642 C C . ILE A 1 207 ? -6.337 -4.724 21.099 1.00 97.00 207 ILE A C 1
ATOM 1644 O O . ILE A 1 207 ? -6.940 -3.703 21.442 1.00 97.00 207 ILE A O 1
ATOM 1648 N N . TYR A 1 208 ? -6.122 -5.738 21.943 1.00 96.75 208 TYR A N 1
ATOM 1649 C CA . TYR A 1 208 ? -6.598 -5.718 23.330 1.00 96.75 208 TYR A CA 1
ATOM 1650 C C . TYR A 1 208 ? -6.027 -4.538 24.116 1.00 96.75 208 TYR A C 1
ATOM 1652 O O . TYR A 1 208 ? -6.770 -3.851 24.826 1.00 96.75 208 TYR A O 1
ATOM 1660 N N . LEU A 1 209 ? -4.718 -4.302 23.996 1.00 96.50 209 LEU A N 1
ATOM 1661 C CA . LEU A 1 209 ? -4.032 -3.214 24.682 1.00 96.50 209 LEU A CA 1
ATOM 1662 C C . LEU A 1 209 ? -4.574 -1.851 24.236 1.00 96.50 209 LEU A C 1
ATOM 1664 O O . LEU A 1 209 ? -4.970 -1.032 25.066 1.00 96.50 209 LEU A O 1
ATOM 1668 N N . ARG A 1 210 ? -4.630 -1.617 22.925 1.00 96.44 210 ARG A N 1
ATOM 1669 C CA . ARG A 1 210 ? -4.986 -0.322 22.341 1.00 96.44 210 ARG A CA 1
ATOM 1670 C C . ARG A 1 210 ? -6.444 0.034 22.525 1.00 96.44 210 ARG A C 1
ATOM 1672 O O . ARG A 1 210 ? -6.730 1.179 22.846 1.00 96.44 210 ARG A O 1
ATOM 1679 N N . VAL A 1 211 ? -7.366 -0.921 22.394 1.00 97.56 211 VAL A N 1
ATOM 1680 C CA . VAL A 1 211 ? -8.791 -0.657 22.652 1.00 97.56 211 VAL A CA 1
ATOM 1681 C C . VAL A 1 211 ? -8.997 -0.172 24.086 1.00 97.56 211 VAL A C 1
ATOM 1683 O O . VAL A 1 211 ? -9.752 0.772 24.303 1.00 97.56 211 VAL A O 1
ATOM 1686 N N . ARG A 1 212 ? -8.308 -0.772 25.066 1.00 96.88 212 ARG A N 1
ATOM 1687 C CA . ARG A 1 212 ? -8.364 -0.311 26.462 1.00 96.88 212 ARG A CA 1
ATOM 1688 C C . ARG A 1 212 ? -7.781 1.093 26.605 1.00 96.88 212 ARG A C 1
ATOM 1690 O O . ARG A 1 212 ? -8.464 1.966 27.122 1.00 96.88 212 ARG A O 1
ATOM 1697 N N . GLN A 1 213 ? -6.597 1.334 26.040 1.00 96.50 213 GLN A N 1
ATOM 1698 C CA . GLN A 1 213 ? -5.969 2.660 26.052 1.00 96.50 213 GLN A CA 1
ATOM 1699 C C . GLN A 1 213 ? -6.845 3.744 25.407 1.00 96.50 213 GLN A C 1
ATOM 1701 O O . GLN A 1 213 ? -6.946 4.841 25.944 1.00 96.50 213 GLN A O 1
ATOM 1706 N N . TYR A 1 214 ? -7.514 3.451 24.288 1.00 97.12 214 TYR A N 1
ATOM 1707 C CA . TYR A 1 214 ? -8.429 4.394 23.641 1.00 97.12 214 TYR A CA 1
ATOM 1708 C C . TYR A 1 214 ? -9.592 4.776 24.556 1.00 97.12 214 TYR A C 1
ATOM 1710 O O . TYR A 1 214 ? -9.921 5.956 24.663 1.00 97.12 214 TYR A O 1
ATOM 1718 N N . LEU A 1 215 ? -10.193 3.801 25.242 1.00 96.69 215 LEU A N 1
ATOM 1719 C CA . LEU A 1 215 ? -11.260 4.065 26.207 1.00 96.69 215 LEU A CA 1
ATOM 1720 C C . LEU A 1 215 ? -10.741 4.859 27.419 1.00 96.69 215 LEU A C 1
ATOM 1722 O O . LEU A 1 215 ? -11.401 5.808 27.841 1.00 96.69 215 LEU A O 1
ATOM 1726 N N . ASP A 1 216 ? -9.541 4.550 27.915 1.00 95.31 216 ASP A N 1
ATOM 1727 C CA . ASP A 1 216 ? -8.899 5.282 29.016 1.00 95.31 216 ASP A CA 1
ATOM 1728 C C . ASP A 1 216 ? -8.586 6.743 28.637 1.00 95.31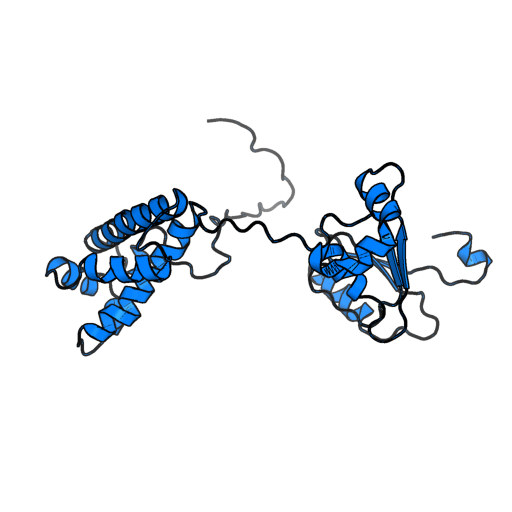 216 ASP A C 1
ATOM 1730 O O . ASP A 1 216 ? -8.796 7.666 29.430 1.00 95.31 216 ASP A O 1
ATOM 1734 N N . TRP A 1 217 ? -8.139 6.998 27.404 1.00 94.50 217 TRP A N 1
ATOM 1735 C CA . TRP A 1 217 ? -7.912 8.361 26.910 1.00 94.50 217 TRP A CA 1
ATOM 1736 C C . TRP A 1 217 ? -9.208 9.144 26.717 1.00 94.50 217 TRP A C 1
ATOM 1738 O O . TRP A 1 217 ? -9.237 10.339 26.995 1.00 94.50 217 TRP A O 1
ATOM 1748 N 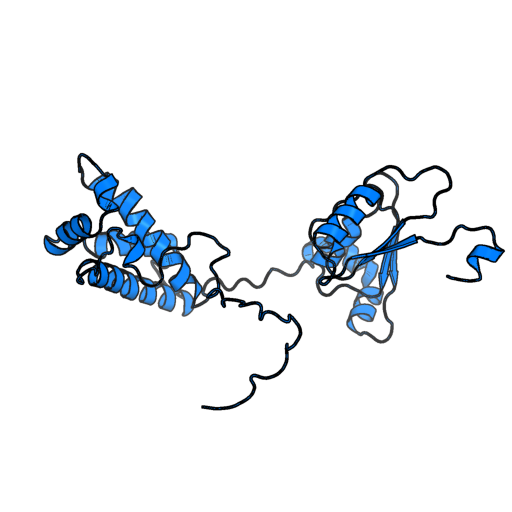N . ILE A 1 218 ? -10.296 8.487 26.310 1.00 95.12 218 ILE A N 1
ATOM 1749 C CA . ILE A 1 218 ? -11.626 9.113 26.249 1.00 95.12 218 ILE A CA 1
ATOM 1750 C C . ILE A 1 218 ? -12.111 9.513 27.656 1.00 95.12 218 ILE A C 1
ATOM 1752 O O . ILE A 1 218 ? -12.724 10.573 27.828 1.00 95.12 218 ILE A O 1
ATOM 1756 N N . LEU A 1 219 ? -11.819 8.695 28.673 1.00 94.06 219 LEU A N 1
ATOM 1757 C CA . LEU A 1 219 ? -12.129 9.002 30.074 1.00 94.06 219 LEU A CA 1
ATOM 1758 C C . LEU A 1 219 ? -11.256 10.120 30.653 1.00 94.06 219 LEU A C 1
ATOM 1760 O O . LEU A 1 219 ? -11.693 10.835 31.555 1.00 94.06 219 LEU A O 1
ATOM 1764 N N . SER A 1 220 ? -10.046 10.294 30.126 1.00 90.50 220 SER A N 1
ATOM 1765 C CA . SER A 1 220 ? -9.102 11.299 30.606 1.00 90.50 220 SER A CA 1
ATOM 1766 C C . SER A 1 220 ? -9.584 12.735 30.314 1.00 90.50 220 SER A C 1
ATOM 1768 O O . SER A 1 220 ? -10.291 12.971 29.324 1.00 90.50 220 SER A O 1
ATOM 1770 N N . PRO A 1 221 ? -9.214 13.725 31.153 1.00 83.94 221 PRO A N 1
ATOM 1771 C CA . PRO A 1 221 ? -9.539 15.127 30.904 1.00 83.94 221 PRO A CA 1
ATOM 1772 C C . PRO A 1 221 ? -8.997 15.604 29.552 1.00 83.94 221 PRO A C 1
ATOM 1774 O O . PRO A 1 221 ? -7.804 15.494 29.269 1.00 83.94 221 PRO A O 1
ATOM 1777 N N . THR A 1 222 ? -9.873 16.165 28.722 1.00 76.06 222 THR A N 1
ATOM 1778 C CA . THR A 1 222 ? -9.524 16.680 27.396 1.00 76.06 222 THR A CA 1
ATOM 1779 C C . THR A 1 222 ? -9.251 18.174 27.467 1.00 76.06 222 THR A C 1
ATOM 1781 O O . THR A 1 222 ? -10.169 18.974 27.623 1.00 76.06 222 THR A O 1
ATOM 1784 N N . ALA A 1 223 ? -7.984 18.577 27.351 1.00 72.62 223 ALA A N 1
ATOM 1785 C CA . ALA A 1 223 ? -7.574 19.983 27.350 1.00 72.62 223 ALA A CA 1
ATOM 1786 C C . ALA A 1 223 ? -8.008 20.706 26.053 1.00 72.62 223 ALA A C 1
ATOM 1788 O O . ALA A 1 223 ? -7.192 20.977 25.178 1.00 72.62 223 ALA A O 1
ATOM 1789 N N . GLY A 1 224 ? -9.308 20.980 25.902 1.00 77.06 224 GLY A N 1
ATOM 1790 C CA . GLY A 1 224 ? -9.876 21.702 24.754 1.00 77.06 224 GLY A CA 1
ATOM 1791 C C . GLY A 1 224 ? -10.114 20.862 23.491 1.00 77.06 224 GLY A C 1
ATOM 1792 O O . GLY A 1 224 ? -10.406 21.421 22.436 1.00 77.06 224 GLY A O 1
ATOM 1793 N N . LEU A 1 225 ? -10.001 19.532 23.575 1.00 86.75 225 LEU A N 1
ATOM 1794 C CA . LEU A 1 225 ? -10.317 18.623 22.468 1.00 86.75 225 LEU A CA 1
ATOM 1795 C C . LEU A 1 225 ? -11.796 18.227 22.503 1.00 86.75 225 LEU A C 1
ATOM 1797 O O . LEU A 1 225 ? -12.280 17.762 23.533 1.00 86.75 225 LEU A O 1
ATOM 1801 N N . ASN A 1 226 ? -12.482 18.371 21.364 1.00 90.31 226 ASN A N 1
ATOM 1802 C CA . ASN A 1 226 ? -13.923 18.111 21.244 1.00 90.31 226 ASN A CA 1
ATOM 1803 C C . ASN A 1 226 ? -14.246 16.754 20.601 1.00 90.31 226 ASN A C 1
ATOM 1805 O O . ASN A 1 226 ? -15.279 16.157 20.908 1.00 90.31 226 ASN A O 1
ATOM 1809 N N . PHE A 1 227 ? -13.385 16.256 19.709 1.00 94.19 227 PHE A N 1
ATOM 1810 C CA . PHE A 1 227 ? -13.644 15.034 18.949 1.00 94.19 227 PHE A CA 1
ATOM 1811 C C . PHE A 1 227 ? -12.939 13.819 19.545 1.00 94.19 227 PHE A C 1
ATOM 1813 O O . PHE A 1 227 ? -11.788 13.901 19.971 1.00 94.19 227 PHE A O 1
ATOM 1820 N N . VAL A 1 228 ? -13.594 12.656 19.480 1.00 95.38 228 VAL A N 1
ATOM 1821 C CA . VAL A 1 228 ? -12.994 11.379 19.907 1.00 95.38 228 VAL A CA 1
ATOM 1822 C C . VAL A 1 228 ? -11.706 11.095 19.133 1.00 95.38 228 VAL A C 1
ATOM 1824 O O . VAL A 1 228 ? -10.706 10.703 19.719 1.00 95.38 228 VAL A O 1
ATOM 1827 N N . SER A 1 229 ? -11.680 11.365 17.827 1.00 94.12 229 SER A N 1
ATOM 1828 C CA . SER A 1 229 ? -10.492 11.144 16.994 1.00 94.12 229 SER A CA 1
ATOM 1829 C C . SER A 1 229 ? -9.264 11.942 17.438 1.00 94.12 229 SER A C 1
ATOM 1831 O O . SER A 1 229 ? -8.146 11.549 17.115 1.00 94.12 229 SER A O 1
ATOM 1833 N N . ASP A 1 230 ? -9.454 13.062 18.142 1.00 92.62 230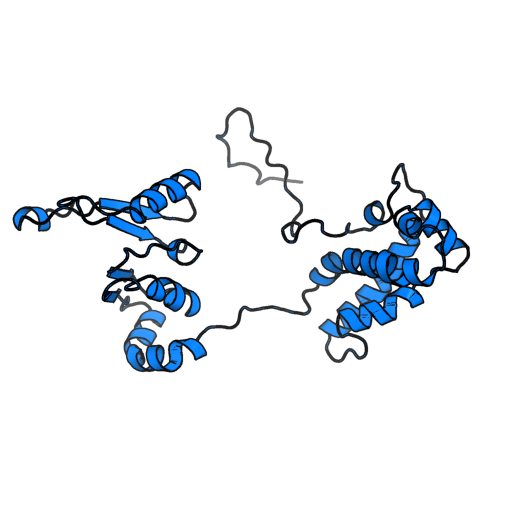 ASP A N 1
ATOM 1834 C CA . ASP A 1 230 ? -8.350 13.913 18.584 1.00 92.62 230 ASP A CA 1
ATOM 1835 C C . ASP A 1 230 ? -7.678 13.424 19.864 1.00 92.62 230 ASP A C 1
ATOM 1837 O O . ASP A 1 230 ? -6.531 13.800 20.104 1.00 92.62 230 ASP A O 1
ATOM 1841 N N . VAL A 1 231 ? -8.357 12.585 20.652 1.00 93.81 231 VAL A N 1
ATOM 1842 C CA . VAL A 1 231 ? -7.819 12.034 21.905 1.00 93.81 231 VAL A CA 1
ATOM 1843 C C . VAL A 1 231 ? -7.114 10.694 21.720 1.00 93.81 231 VAL A C 1
ATOM 1845 O O . VAL A 1 231 ? -6.408 10.244 22.618 1.00 93.81 231 VAL A O 1
ATOM 1848 N N . LEU A 1 232 ? -7.291 10.045 20.566 1.00 93.56 232 LEU A N 1
ATOM 1849 C CA . LEU A 1 232 ? -6.646 8.767 20.270 1.00 93.56 232 LEU A CA 1
ATOM 1850 C C . LEU A 1 232 ? -5.169 8.968 19.922 1.00 93.56 232 LEU A C 1
ATOM 1852 O O . LEU A 1 232 ? -4.821 9.843 19.126 1.00 93.56 232 LEU A O 1
ATOM 1856 N N . ILE A 1 233 ? -4.309 8.108 20.470 1.00 90.25 233 ILE A N 1
ATOM 1857 C CA . ILE A 1 233 ? -2.872 8.101 20.185 1.00 90.25 233 ILE A CA 1
ATOM 1858 C C . ILE A 1 233 ? -2.450 6.718 19.639 1.00 90.25 233 ILE A C 1
ATOM 1860 O O . ILE A 1 233 ? -2.561 5.713 20.339 1.00 90.25 233 ILE A O 1
ATOM 1864 N N . PRO A 1 234 ? -1.930 6.623 18.403 1.00 89.25 234 PRO A N 1
ATOM 1865 C CA . PRO A 1 234 ? -1.853 7.691 17.407 1.00 89.25 234 PRO A CA 1
ATOM 1866 C C . PRO A 1 234 ? -3.245 8.081 16.887 1.00 89.25 234 PRO A C 1
ATOM 1868 O O . PRO A 1 234 ? -4.206 7.317 16.995 1.00 89.25 234 PRO A O 1
ATOM 1871 N N . LYS A 1 235 ? -3.348 9.271 16.286 1.00 90.94 235 LYS A N 1
ATOM 1872 C CA . LYS A 1 235 ? -4.595 9.719 15.657 1.00 90.94 235 LYS A CA 1
ATOM 1873 C C . LYS A 1 235 ? -4.929 8.857 14.429 1.00 90.94 235 LYS A C 1
ATOM 1875 O O . LYS A 1 235 ? -4.005 8.421 13.725 1.00 90.94 235 LYS A O 1
ATOM 1880 N N . PRO A 1 236 ? -6.224 8.653 14.115 1.00 92.06 236 PRO A N 1
ATOM 1881 C CA . PRO A 1 236 ? -6.640 8.024 12.865 1.00 92.06 236 PRO A CA 1
ATOM 1882 C C . PRO A 1 236 ? -5.967 8.677 11.650 1.00 92.06 236 PRO A C 1
ATOM 1884 O O . PRO A 1 236 ? -5.879 9.904 11.578 1.00 92.06 236 PRO A O 1
ATOM 1887 N N . MET A 1 237 ? -5.489 7.861 10.704 1.00 88.44 237 MET A N 1
ATOM 1888 C CA . MET A 1 237 ? -4.958 8.355 9.427 1.00 88.44 237 MET A CA 1
ATOM 1889 C C . MET A 1 237 ? -6.003 9.200 8.702 1.00 88.44 237 MET A C 1
ATOM 1891 O O . MET A 1 237 ? -7.169 8.811 8.627 1.00 88.44 237 MET A O 1
ATOM 1895 N N . ARG A 1 238 ? -5.572 10.323 8.123 1.00 84.38 238 ARG A N 1
ATOM 1896 C CA . ARG A 1 238 ? -6.382 11.096 7.169 1.00 84.38 238 ARG A CA 1
ATOM 1897 C C . ARG A 1 238 ? -5.963 10.800 5.732 1.00 84.38 238 ARG A C 1
ATOM 1899 O O . ARG A 1 238 ? -6.776 10.923 4.823 1.00 84.38 238 ARG A O 1
ATOM 1906 N N . SER A 1 239 ? -4.717 10.371 5.543 1.00 79.50 239 SER A N 1
ATOM 1907 C CA . SER A 1 239 ? -4.145 9.950 4.271 1.00 79.50 239 SER A CA 1
ATOM 1908 C C . SER A 1 239 ? -3.285 8.700 4.451 1.00 79.50 239 SER A C 1
ATOM 1910 O O . SER A 1 239 ? -2.609 8.531 5.463 1.00 79.50 239 SER A O 1
ATOM 1912 N N . LEU A 1 240 ? -3.241 7.847 3.423 1.00 69.56 240 LEU A N 1
ATOM 1913 C CA . LEU A 1 240 ? -2.297 6.721 3.354 1.00 69.56 240 LEU A CA 1
ATOM 1914 C C . LEU A 1 240 ? -0.833 7.180 3.242 1.00 69.56 240 LEU A C 1
ATOM 1916 O O . LEU A 1 240 ? 0.077 6.370 3.386 1.00 69.56 240 LEU A O 1
ATOM 1920 N N . ARG A 1 241 ? -0.606 8.476 2.984 1.00 68.62 241 ARG A N 1
ATOM 1921 C CA . ARG A 1 241 ? 0.721 9.107 2.997 1.00 68.62 241 ARG A CA 1
ATOM 1922 C C . ARG A 1 241 ? 1.167 9.538 4.388 1.00 68.62 241 ARG A C 1
ATOM 1924 O O . ARG A 1 241 ? 2.323 9.911 4.545 1.00 68.62 241 ARG A O 1
ATOM 1931 N N . ASP A 1 242 ? 0.292 9.471 5.389 1.00 66.38 242 ASP A N 1
ATOM 1932 C CA . ASP A 1 242 ? 0.628 9.835 6.763 1.00 66.38 242 ASP A CA 1
ATOM 1933 C C . ASP A 1 242 ? 1.459 8.717 7.438 1.00 66.38 242 ASP A C 1
ATOM 1935 O O . ASP A 1 242 ? 1.121 8.264 8.531 1.00 66.38 242 ASP A O 1
ATOM 1939 N N . VAL A 1 243 ? 2.487 8.186 6.777 1.00 58.69 243 VAL A N 1
ATOM 1940 C CA . VAL A 1 243 ? 3.310 7.068 7.273 1.00 58.69 243 VAL A CA 1
ATOM 1941 C C . VAL A 1 243 ? 4.459 7.525 8.171 1.00 58.69 243 VAL A C 1
ATOM 1943 O O . VAL A 1 243 ? 4.833 6.767 9.061 1.00 58.69 243 VAL A O 1
ATOM 1946 N N . ASP A 1 244 ? 4.914 8.771 8.021 1.00 56.91 244 ASP A N 1
ATOM 1947 C CA . ASP A 1 244 ? 6.020 9.351 8.785 1.00 56.91 244 ASP A CA 1
ATOM 1948 C C . ASP A 1 244 ? 5.625 10.685 9.437 1.00 56.91 244 ASP A C 1
ATOM 1950 O O . ASP A 1 244 ? 4.717 11.387 8.978 1.00 56.91 244 ASP A O 1
ATOM 1954 N N . GLU A 1 245 ? 6.313 11.041 10.525 1.00 57.66 245 GLU A N 1
ATOM 1955 C CA . GLU A 1 245 ? 6.226 12.378 11.111 1.00 57.66 245 GLU A CA 1
ATOM 1956 C C . GLU A 1 245 ? 6.782 13.375 10.087 1.00 57.66 245 GLU A C 1
ATOM 1958 O O . GLU A 1 245 ? 7.936 13.273 9.668 1.00 57.66 245 GLU A O 1
ATOM 1963 N N . ALA A 1 246 ? 5.943 14.302 9.618 1.00 53.00 246 ALA A N 1
ATOM 1964 C CA . ALA A 1 246 ? 6.376 15.313 8.665 1.00 53.00 246 ALA A CA 1
ATOM 1965 C C . ALA A 1 246 ? 7.453 16.173 9.332 1.00 53.00 246 ALA A C 1
ATOM 1967 O O . ALA A 1 246 ? 7.154 16.978 10.213 1.00 53.00 246 ALA A O 1
ATOM 1968 N N . ILE A 1 247 ? 8.708 15.988 8.925 1.00 57.06 247 ILE A N 1
ATOM 1969 C CA . ILE A 1 247 ? 9.800 16.841 9.378 1.00 57.06 247 ILE A CA 1
ATOM 1970 C C . ILE A 1 247 ? 9.534 18.226 8.778 1.00 57.06 247 ILE A C 1
ATOM 1972 O O . ILE A 1 247 ? 9.453 18.332 7.549 1.00 57.06 247 ILE A O 1
ATOM 1976 N N . PRO A 1 248 ? 9.369 19.283 9.593 1.00 57.12 248 PRO A N 1
ATOM 1977 C CA . PRO A 1 248 ? 9.256 20.627 9.061 1.00 57.12 248 PRO A CA 1
ATOM 1978 C C . PRO A 1 248 ? 10.559 20.953 8.329 1.00 57.12 248 PRO A C 1
ATOM 1980 O O . PRO A 1 248 ? 11.621 21.081 8.936 1.00 57.12 248 PRO A O 1
ATOM 1983 N N . ILE A 1 249 ? 10.483 21.039 7.002 1.00 59.53 249 ILE A N 1
ATOM 1984 C CA . ILE A 1 249 ? 11.569 21.575 6.191 1.00 59.53 249 ILE A CA 1
ATOM 1985 C C . ILE A 1 249 ? 11.419 23.091 6.263 1.00 59.53 249 ILE A C 1
ATOM 1987 O O . ILE A 1 249 ? 10.658 23.691 5.506 1.00 59.53 249 ILE A O 1
ATOM 1991 N N . GLU A 1 250 ? 12.107 23.709 7.218 1.00 63.34 250 GLU A N 1
ATOM 1992 C CA . GLU A 1 250 ? 12.320 25.151 7.186 1.00 63.34 250 GLU A CA 1
ATOM 1993 C C . GLU A 1 250 ? 13.383 25.441 6.124 1.00 63.34 250 GLU A C 1
ATOM 1995 O O . GLU A 1 250 ? 14.537 25.028 6.243 1.00 63.34 250 GLU A O 1
ATOM 2000 N N . LEU A 1 251 ? 12.981 26.121 5.050 1.00 49.50 251 LEU A N 1
ATOM 2001 C CA . LEU A 1 251 ? 13.934 26.734 4.135 1.00 49.50 251 LEU A CA 1
ATOM 2002 C C . LEU A 1 251 ? 14.582 27.895 4.891 1.00 49.50 251 LEU A C 1
ATOM 2004 O O . LEU A 1 251 ? 13.903 28.872 5.214 1.00 49.50 251 LEU A O 1
ATOM 2008 N N . ASP A 1 252 ? 15.881 27.795 5.184 1.00 55.22 252 ASP A N 1
ATOM 2009 C CA . ASP A 1 252 ? 16.625 28.989 5.571 1.00 55.22 252 ASP A CA 1
ATOM 2010 C C . ASP A 1 252 ? 16.555 30.015 4.421 1.00 55.22 252 ASP A C 1
ATOM 2012 O O . ASP A 1 252 ? 16.338 29.674 3.252 1.00 55.22 252 ASP A O 1
ATOM 2016 N N . SER A 1 253 ? 16.716 31.295 4.742 1.00 55.94 253 SER A N 1
ATOM 2017 C CA . SER A 1 253 ? 16.627 32.396 3.778 1.00 55.94 253 SER A CA 1
ATOM 2018 C C . SER A 1 253 ? 17.742 32.414 2.717 1.00 55.94 253 SER A C 1
ATOM 2020 O O . SER A 1 253 ? 17.816 33.358 1.932 1.00 55.94 253 SER A O 1
ATOM 2022 N N . LEU A 1 254 ? 18.611 31.400 2.668 1.00 52.19 254 LEU A N 1
ATOM 2023 C CA . LEU A 1 254 ? 19.797 31.326 1.818 1.00 52.19 254 LEU A CA 1
ATOM 2024 C C . LEU A 1 254 ? 19.958 29.998 1.053 1.00 52.19 254 LEU A C 1
ATOM 2026 O O . LEU A 1 254 ? 20.872 29.915 0.232 1.00 52.19 254 LEU A O 1
ATOM 2030 N N . GLY A 1 255 ? 19.110 28.984 1.256 1.00 50.81 255 GLY A N 1
ATOM 2031 C CA . GLY A 1 255 ? 18.989 27.780 0.420 1.00 50.81 255 GLY A CA 1
ATOM 2032 C C . GLY A 1 255 ? 20.290 27.021 0.111 1.00 50.81 255 GLY A C 1
ATOM 2033 O O . GLY A 1 255 ? 20.345 26.328 -0.903 1.00 50.81 255 GLY A O 1
ATOM 2034 N N . SER A 1 256 ? 21.356 27.163 0.914 1.00 50.28 256 SER A N 1
ATOM 2035 C CA . SER A 1 256 ? 22.717 26.781 0.485 1.00 50.28 256 SER A CA 1
ATOM 2036 C C . SER A 1 256 ? 23.576 26.011 1.494 1.00 50.28 256 SER A C 1
ATOM 2038 O O . SER A 1 256 ? 24.716 25.687 1.168 1.00 50.28 256 SER A O 1
ATOM 2040 N N . GLN A 1 257 ? 23.072 25.618 2.670 1.00 44.47 257 GLN A N 1
ATOM 2041 C CA . GLN A 1 257 ? 23.868 24.824 3.624 1.00 44.47 257 GLN A CA 1
ATOM 2042 C C . GLN A 1 257 ? 23.202 23.499 4.014 1.00 44.47 257 GLN A C 1
ATOM 2044 O O . GLN A 1 257 ? 22.616 23.349 5.079 1.00 44.47 257 GLN A O 1
ATOM 2049 N N . TRP A 1 258 ? 23.363 22.488 3.155 1.00 47.09 258 TRP A N 1
ATOM 2050 C CA . TRP A 1 258 ? 22.917 21.105 3.396 1.00 47.09 258 TRP A CA 1
ATOM 2051 C C . TRP A 1 258 ? 23.840 20.279 4.310 1.00 47.09 258 TRP A C 1
ATOM 2053 O O . TRP A 1 258 ? 23.594 19.097 4.541 1.00 47.09 258 TRP A O 1
ATOM 2063 N N . THR A 1 259 ? 24.907 20.859 4.858 1.00 43.53 259 THR A N 1
ATOM 2064 C CA . THR A 1 259 ? 25.903 20.106 5.632 1.00 43.53 259 THR A CA 1
ATOM 2065 C C . THR A 1 259 ? 26.320 20.849 6.888 1.00 43.53 259 THR A C 1
ATOM 2067 O O . THR A 1 259 ? 27.237 21.660 6.833 1.00 43.53 259 THR A O 1
ATOM 2070 N N . ALA A 1 260 ? 25.674 20.533 8.015 1.00 45.47 260 ALA A N 1
ATOM 2071 C CA . ALA A 1 260 ? 26.330 20.297 9.309 1.00 45.47 260 ALA A CA 1
ATOM 2072 C C . ALA A 1 260 ? 25.293 20.119 10.429 1.00 45.47 260 ALA A C 1
ATOM 2074 O O . ALA A 1 260 ? 25.016 21.043 11.184 1.00 45.47 260 ALA A O 1
ATOM 2075 N N . ARG A 1 261 ? 24.776 18.900 10.611 1.00 39.50 261 ARG A N 1
ATOM 2076 C CA . ARG A 1 261 ? 24.333 18.441 11.939 1.00 39.50 261 ARG A CA 1
ATOM 2077 C C . ARG A 1 261 ? 24.724 16.982 12.166 1.00 39.50 261 ARG A C 1
ATOM 2079 O O . ARG A 1 261 ? 23.907 16.107 12.410 1.00 39.50 261 ARG A O 1
ATOM 2086 N N . THR A 1 262 ? 26.028 16.736 12.114 1.00 44.28 262 THR A N 1
ATOM 2087 C CA . THR A 1 262 ? 26.663 15.675 12.903 1.00 44.28 262 THR A CA 1
ATOM 2088 C C . THR A 1 262 ? 27.334 16.341 14.098 1.00 44.28 262 THR A C 1
ATOM 2090 O O . THR A 1 262 ? 28.368 16.984 13.929 1.00 44.28 262 THR A O 1
ATOM 2093 N N . GLY A 1 263 ? 26.749 16.214 15.292 1.00 33.62 263 GLY A N 1
ATOM 2094 C CA . GLY A 1 263 ? 27.424 16.626 16.523 1.00 33.62 263 GLY A CA 1
ATOM 2095 C C . GLY A 1 263 ? 26.518 16.959 17.708 1.00 33.62 263 GLY A C 1
ATOM 2096 O O . GLY A 1 263 ? 26.228 18.124 17.931 1.00 33.62 263 GLY A O 1
ATOM 2097 N N . GLY A 1 264 ? 26.198 15.944 18.515 1.00 36.97 264 GLY A N 1
ATOM 2098 C CA . GLY A 1 264 ? 26.472 16.001 19.956 1.00 36.97 264 GLY A CA 1
ATOM 2099 C C . GLY A 1 264 ? 25.398 16.512 20.929 1.00 36.97 264 GLY A C 1
ATOM 2100 O O . GLY A 1 264 ? 25.213 17.716 21.059 1.00 36.97 264 GLY A O 1
ATOM 2101 N N . ARG A 1 265 ? 24.942 15.545 21.746 1.00 33.03 265 ARG A N 1
ATOM 2102 C CA . ARG A 1 265 ? 24.233 15.585 23.046 1.00 33.03 265 ARG A CA 1
ATOM 2103 C C . ARG A 1 265 ? 22.724 15.790 23.047 1.00 33.03 265 ARG A C 1
ATOM 2105 O O . ARG A 1 265 ? 22.257 16.893 22.711 1.00 33.03 265 ARG A O 1
#

Radius of gyration: 28.52 Å; chains: 1; bounding box: 63×52×76 Å